Protein AF-A0A183E582-F1 (afdb_monomer)

Organism: NCBI:txid637853

Sequence (187 aa):
MNYAEKQSNKPILENRSKFLLAHSSSGFKHALKEVLVDPSVASALADTKAQAEVKALNTFYDLMANDAARAFYGYKHVVMANEHMAIETLLLSDSLFRSSDVQMRKKYVELADSVKAQASCFFTNTHHSNSCTGANVLIFSSMHVSGEQLSALSGVAAILRFPLHELDDEEMSDSDDDQDDHQNDRK

Nearest PDB structures (foldseek):
  5lzy-assembly1_ii  TM=8.725E-01  e=3.298E-13  Homo sapiens
  1x52-assembly1_A  TM=8.496E-01  e=1.122E-11  Homo sapiens
  2vgm-assembly1_A  TM=6.734E-01  e=3.392E-12  Saccharomyces cerevisiae S288C
  2vgn-assembly1_A  TM=6.713E-01  e=7.692E-12  Saccharomyces cerevisiae S288C
  2vgn-assembly2_B  TM=6.714E-01  e=1.195E-11  Saccharomyces cerevisiae S288C

Mean predicted aligned error: 11.69 Å

Radius of gyration: 21.5 Å; Cα contacts (8 Å, |Δi|>4): 209; chains: 1; bounding box: 65×39×62 Å

InterPro domains:
  IPR004405 Pelota [PTHR10853] (1-173)
  IPR005142 eRF1 domain 3 [PF03465] (52-164)
  IPR029064 Ribosomal protein eL30-like superfamily [G3DSA:3.30.1330.30] (49-184)
  IPR029064 Ribosomal protein eL30-like superfamily [SSF55315] (42-164)
  IPR042226 eRF1, domain 2 superfamily [G3DSA:3.30.420.60] (1-48)

Secondary structure (DSSP, 8-state):
-HHHHHTT-HHHHHTGGG------S-SSTTHHHHHHHSHHHHHHTTTSHHHHHHHHHHHHHHHHHH-GGGEEESHHHHHHHHHTT-EEEEEEEGGGGS-S-HHHHHHHHHHHHHHHHHHHSTTS-----S---PPEEEEE-TTSHHHHHHHHTTTEEEEESS--GGGTS----S-S-----------

Structure (mmCIF, N/CA/C/O backbone):
data_AF-A0A183E582-F1
#
_entry.id   AF-A0A183E582-F1
#
loop_
_atom_site.group_PDB
_atom_site.id
_atom_site.type_symbol
_atom_site.label_atom_id
_atom_site.label_alt_id
_atom_site.label_comp_id
_atom_site.label_asym_id
_atom_site.label_entity_id
_atom_site.label_seq_id
_atom_site.pdbx_PDB_ins_code
_atom_site.Cartn_x
_atom_site.Cartn_y
_atom_site.Cartn_z
_atom_site.occupancy
_atom_site.B_iso_or_equiv
_atom_site.auth_seq_id
_atom_site.auth_comp_id
_atom_site.auth_asym_id
_atom_site.auth_atom_id
_atom_site.pdbx_PDB_model_num
ATOM 1 N N . MET A 1 1 ? -23.704 -0.926 30.089 1.00 56.59 1 MET A N 1
ATOM 2 C CA . MET A 1 1 ? -24.264 0.437 29.923 1.00 56.59 1 MET A CA 1
ATOM 3 C C . MET A 1 1 ? -25.134 0.884 31.103 1.00 56.59 1 MET A C 1
ATOM 5 O O . MET A 1 1 ? -24.864 1.958 31.615 1.00 56.59 1 MET A O 1
ATOM 9 N N . ASN A 1 2 ? -26.038 0.051 31.645 1.00 61.16 2 ASN A N 1
ATOM 10 C CA . ASN A 1 2 ? -26.835 0.373 32.856 1.00 61.16 2 ASN A CA 1
ATOM 11 C C . ASN A 1 2 ? -26.023 0.759 34.118 1.00 61.16 2 ASN A C 1
ATOM 13 O O . ASN A 1 2 ? -26.569 1.340 35.049 1.00 61.16 2 ASN A O 1
ATOM 17 N N . TYR A 1 3 ? -24.728 0.427 34.178 1.00 62.41 3 TYR A N 1
ATOM 18 C CA . TYR A 1 3 ? -23.839 0.810 35.284 1.00 62.41 3 TYR A CA 1
ATOM 19 C C . TYR A 1 3 ? -23.333 2.263 35.185 1.00 62.41 3 TYR A C 1
ATOM 21 O O . TYR A 1 3 ? -23.173 2.916 36.211 1.00 62.41 3 TYR A O 1
ATOM 29 N N . ALA A 1 4 ? -23.137 2.794 33.970 1.00 60.38 4 ALA A N 1
ATOM 30 C CA . ALA A 1 4 ? -22.602 4.144 33.757 1.00 60.38 4 ALA A CA 1
ATOM 31 C C . ALA A 1 4 ? -23.645 5.242 34.038 1.00 60.38 4 ALA A C 1
ATOM 33 O O . ALA A 1 4 ? -23.298 6.288 34.584 1.00 60.38 4 ALA A O 1
ATOM 34 N N . GLU A 1 5 ? -24.921 4.973 33.742 1.00 63.44 5 GLU A N 1
ATOM 35 C CA . GLU A 1 5 ? -26.055 5.828 34.128 1.00 63.44 5 GLU A CA 1
ATOM 36 C C . GLU A 1 5 ? -26.251 5.850 35.649 1.00 63.44 5 GLU A C 1
ATOM 38 O O . GLU A 1 5 ? -26.461 6.910 36.232 1.00 63.44 5 GLU A O 1
ATOM 43 N N . LYS A 1 6 ? -26.085 4.698 36.316 1.00 67.62 6 LYS A N 1
ATOM 44 C CA . LYS A 1 6 ? -26.165 4.590 37.783 1.00 67.62 6 LYS A CA 1
ATOM 45 C C . LYS A 1 6 ? -25.014 5.289 38.512 1.00 67.62 6 LYS A C 1
ATOM 47 O O . LYS A 1 6 ? -25.202 5.733 39.638 1.00 67.62 6 LYS A O 1
ATOM 52 N N . GLN A 1 7 ? -23.840 5.389 37.889 1.00 73.00 7 GLN A N 1
ATOM 53 C CA . GLN A 1 7 ? -22.655 6.057 38.447 1.00 73.00 7 GLN A CA 1
ATOM 54 C C . GLN A 1 7 ? -22.464 7.497 37.940 1.00 73.00 7 GLN A C 1
ATOM 56 O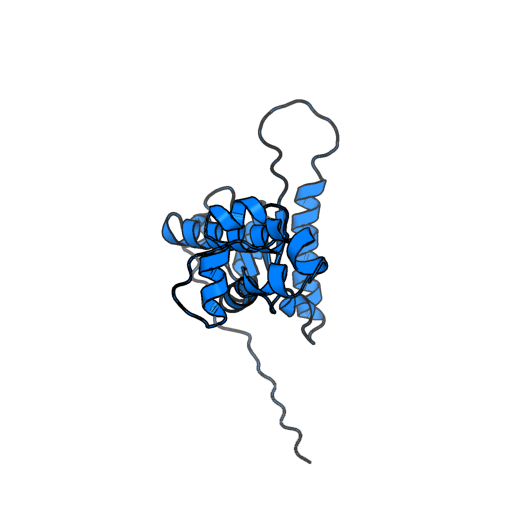 O . GLN A 1 7 ? -21.468 8.126 38.284 1.00 73.00 7 GLN A O 1
ATOM 61 N N . SER A 1 8 ? -23.406 8.038 37.152 1.00 68.75 8 SER A N 1
ATOM 62 C CA . SER A 1 8 ? 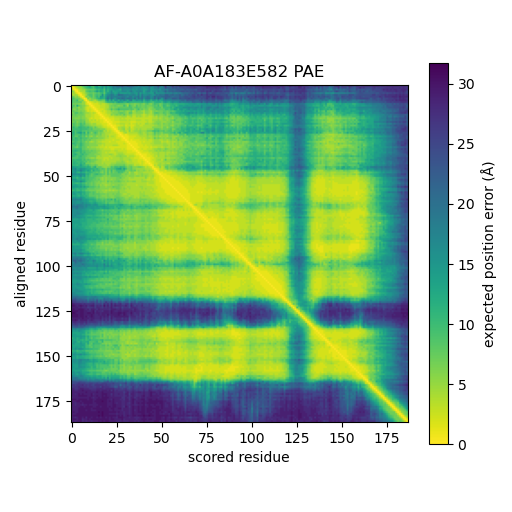-23.373 9.408 36.608 1.00 68.75 8 SER A CA 1
ATOM 63 C C . SER A 1 8 ? -22.042 9.770 35.926 1.00 68.75 8 SER A C 1
ATOM 65 O O . SER A 1 8 ? -21.514 10.877 36.061 1.00 68.75 8 SER A O 1
ATOM 67 N N . ASN A 1 9 ? -21.463 8.815 35.191 1.00 75.81 9 ASN A N 1
ATOM 68 C CA . ASN A 1 9 ? -20.154 8.994 34.571 1.00 75.81 9 ASN A CA 1
ATOM 69 C C . ASN A 1 9 ? -20.302 9.724 33.221 1.00 75.81 9 ASN A C 1
ATOM 71 O O . ASN A 1 9 ? -20.312 9.111 32.150 1.00 75.81 9 ASN A O 1
ATOM 75 N N . LYS A 1 10 ? -20.450 11.056 33.295 1.00 79.75 10 LYS A N 1
ATOM 76 C CA . LYS A 1 10 ? -20.671 11.986 32.168 1.00 79.75 10 LYS A CA 1
ATOM 77 C C . LYS A 1 10 ? -19.810 11.733 30.913 1.00 79.75 10 LYS A C 1
ATOM 79 O O . LYS A 1 10 ? -20.397 11.689 29.833 1.00 79.75 10 LYS A O 1
ATOM 84 N N . PRO A 1 11 ? -18.484 11.476 30.993 1.00 83.88 11 PRO A N 1
ATOM 85 C CA . PRO A 1 11 ? -17.669 11.315 29.782 1.00 83.88 11 PRO A CA 1
ATOM 86 C C . PRO A 1 11 ? -18.036 10.084 28.941 1.00 83.88 11 PRO A C 1
ATOM 88 O O . PRO A 1 11 ? -17.850 10.094 27.726 1.00 83.88 11 PRO A O 1
ATOM 91 N N . ILE A 1 12 ? -18.562 9.019 29.551 1.00 83.25 12 ILE A N 1
ATOM 92 C CA . ILE A 1 12 ? -18.967 7.803 28.824 1.00 83.25 12 ILE A CA 1
ATOM 93 C C . ILE A 1 12 ? -20.308 8.029 28.116 1.00 83.25 12 ILE A C 1
ATOM 95 O O . ILE A 1 12 ? -20.503 7.566 26.994 1.00 83.25 12 ILE A O 1
ATOM 99 N N . LEU A 1 13 ? -21.215 8.767 28.762 1.00 79.81 13 LEU A N 1
ATOM 100 C CA . LEU A 1 13 ? -22.535 9.111 28.230 1.00 79.81 13 LEU A CA 1
ATOM 101 C C . LEU A 1 13 ? -22.435 10.049 27.021 1.00 79.81 13 LEU A C 1
ATOM 103 O O . LEU A 1 13 ? -23.097 9.812 26.013 1.00 79.81 13 LEU A O 1
ATOM 107 N N . GLU A 1 14 ? -21.565 11.058 27.089 1.00 84.62 14 GLU A N 1
ATOM 108 C CA . GLU A 1 14 ? -21.317 11.997 25.985 1.00 84.62 14 GLU A CA 1
ATOM 109 C C . GLU A 1 14 ? -20.651 11.320 24.778 1.00 84.62 14 GLU A C 1
ATOM 111 O O . GLU A 1 14 ? -20.959 11.637 23.633 1.00 84.62 14 GLU A O 1
ATOM 116 N N . ASN A 1 15 ? -19.777 10.338 25.017 1.00 86.38 15 ASN A N 1
ATOM 117 C CA . ASN A 1 15 ? -19.060 9.614 23.964 1.00 86.38 15 ASN A CA 1
ATOM 118 C C . ASN A 1 15 ? -19.751 8.315 23.530 1.00 86.38 15 ASN A C 1
ATOM 120 O O . ASN A 1 15 ? -19.131 7.489 22.860 1.00 86.38 15 ASN A O 1
ATOM 124 N N . ARG A 1 16 ? -21.030 8.118 23.875 1.00 81.88 16 ARG A N 1
ATOM 125 C CA . ARG A 1 16 ? -21.775 6.886 23.573 1.00 81.88 16 ARG A CA 1
ATOM 126 C C . ARG A 1 16 ? -21.728 6.508 22.090 1.00 81.88 16 ARG A C 1
ATOM 128 O O . ARG A 1 16 ? -21.600 5.331 21.775 1.00 81.88 16 ARG A O 1
ATOM 135 N N . SER A 1 17 ? -21.814 7.493 21.198 1.00 83.81 17 SER A N 1
ATOM 136 C CA . SER A 1 17 ? -21.792 7.293 19.743 1.00 83.81 17 SER A CA 1
ATOM 137 C C . SER A 1 17 ? -20.450 6.791 19.200 1.00 83.81 17 SER A C 1
ATOM 139 O O . SER A 1 17 ? -20.410 6.295 18.081 1.00 83.81 17 SER A O 1
ATOM 141 N N . LYS A 1 18 ? -19.362 6.887 19.978 1.00 84.19 18 LYS A N 1
ATOM 142 C CA . LYS A 1 18 ? -18.033 6.383 19.596 1.00 84.19 18 LYS A CA 1
ATOM 143 C C . LYS A 1 18 ?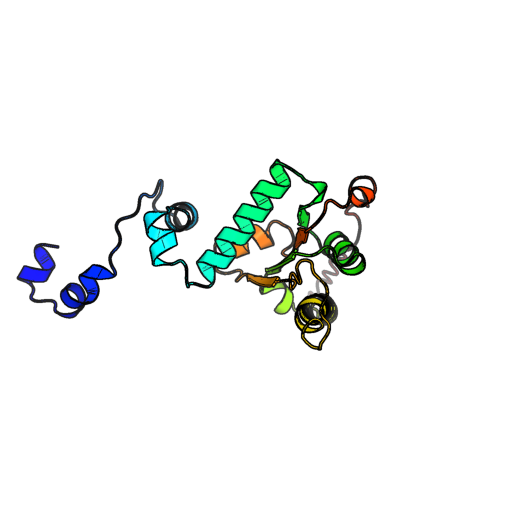 -17.858 4.888 19.879 1.00 84.19 18 LYS A C 1
ATOM 145 O O . LYS A 1 18 ? -16.912 4.287 19.383 1.00 84.19 18 LYS A O 1
ATOM 150 N N . PHE A 1 19 ? -18.734 4.288 20.689 1.00 86.06 19 PHE A N 1
ATOM 151 C CA . PHE A 1 19 ? -18.675 2.861 20.994 1.00 86.06 19 PHE A CA 1
ATOM 152 C C . PHE A 1 19 ? -19.402 2.069 19.911 1.00 86.06 19 PHE A C 1
ATOM 154 O O . PHE A 1 19 ? -20.629 2.095 19.825 1.00 86.06 19 PHE A O 1
ATOM 161 N N . LEU A 1 20 ? -18.627 1.345 19.112 1.00 84.12 20 LEU A N 1
ATOM 162 C CA . LEU A 1 20 ? -19.122 0.460 18.067 1.00 84.12 20 LEU A CA 1
ATOM 163 C C . LEU A 1 20 ? -19.012 -0.989 18.543 1.00 84.12 20 LEU A C 1
ATOM 165 O O . LEU A 1 20 ? -18.005 -1.384 19.133 1.00 84.12 20 LEU A O 1
ATOM 169 N N . LEU A 1 21 ? -20.066 -1.769 18.309 1.00 86.81 21 LEU A N 1
ATOM 170 C CA . LEU A 1 21 ? -20.035 -3.215 18.498 1.00 86.81 21 LEU A CA 1
ATOM 171 C C . LEU A 1 21 ? -19.556 -3.844 17.189 1.00 86.81 21 LEU A C 1
ATOM 173 O O . LEU A 1 21 ? -20.169 -3.600 16.155 1.00 86.81 21 LEU A O 1
ATOM 177 N N . ALA A 1 22 ? -18.499 -4.650 17.251 1.00 86.12 22 ALA A N 1
ATOM 178 C CA . ALA A 1 22 ? -17.945 -5.349 16.098 1.00 86.12 22 ALA A CA 1
ATOM 179 C C . ALA A 1 22 ? -17.764 -6.838 16.400 1.00 86.12 22 ALA A C 1
ATOM 181 O O . ALA A 1 22 ? -17.552 -7.220 17.557 1.00 86.12 22 ALA A O 1
ATOM 182 N N . HIS A 1 23 ? -17.854 -7.670 15.364 1.00 88.69 23 HIS A N 1
ATOM 183 C CA . HIS A 1 23 ? -17.570 -9.096 15.476 1.00 88.69 23 HIS A CA 1
ATOM 184 C C . HIS A 1 23 ? -16.059 -9.345 15.475 1.00 88.69 23 HIS A C 1
ATOM 186 O O . HIS A 1 23 ? -15.319 -8.699 14.740 1.00 88.69 23 HIS A O 1
ATOM 192 N N . SER A 1 24 ? -15.605 -10.293 16.294 1.00 87.25 24 SER A N 1
ATOM 193 C CA . SER A 1 24 ? -14.211 -10.729 16.330 1.00 87.25 24 SER A CA 1
ATOM 194 C C . SER A 1 24 ? -14.155 -12.226 16.601 1.00 87.25 24 SER A C 1
ATOM 196 O O . SER A 1 24 ? -14.781 -12.700 17.551 1.00 87.25 24 SER A O 1
ATOM 198 N N . SER A 1 25 ? -13.381 -12.970 15.813 1.00 87.31 25 SER A N 1
ATOM 199 C CA . SER A 1 25 ? -13.156 -14.408 16.016 1.00 87.31 25 SER A CA 1
ATOM 200 C C . SER A 1 25 ? -12.301 -14.733 17.248 1.00 87.31 25 SER A C 1
ATOM 202 O O . SER A 1 25 ? -12.354 -15.850 17.762 1.00 87.31 25 SER A O 1
ATOM 204 N N . SER A 1 26 ? -11.497 -13.778 17.728 1.00 89.25 26 SER A N 1
ATOM 205 C CA . SER A 1 26 ? -10.494 -13.984 18.781 1.00 89.25 26 SER A CA 1
ATOM 206 C C . SER A 1 26 ? -10.219 -12.700 19.582 1.00 89.25 26 SER A C 1
ATOM 208 O O . SER A 1 26 ? -10.580 -11.600 19.167 1.00 89.25 26 SER A O 1
ATOM 210 N N . GLY A 1 27 ? -9.594 -12.826 20.759 1.00 89.44 27 GLY A N 1
ATOM 211 C CA . GLY A 1 27 ? -9.207 -11.705 21.634 1.00 89.44 27 GLY A CA 1
ATOM 212 C C . GLY A 1 27 ? -7.746 -11.255 21.495 1.00 89.44 27 GLY A C 1
ATOM 213 O O . GLY A 1 27 ? -7.277 -10.435 22.281 1.00 89.44 27 GLY A O 1
ATOM 214 N N . PHE A 1 28 ? -7.001 -11.819 20.542 1.00 87.88 28 PHE A N 1
ATOM 215 C CA . PHE A 1 28 ? -5.581 -11.525 20.317 1.00 87.88 28 PHE A CA 1
ATOM 216 C C . PHE A 1 28 ? -5.370 -10.441 19.242 1.00 87.88 28 PHE A C 1
ATOM 218 O O . PHE A 1 28 ? -6.261 -10.159 18.446 1.00 87.88 28 PHE A O 1
ATOM 225 N N . LYS A 1 29 ? -4.155 -9.864 19.172 1.00 83.38 29 LYS A N 1
ATOM 226 C CA . LYS A 1 29 ? -3.799 -8.730 18.284 1.00 83.38 29 LYS A CA 1
ATOM 227 C C . LYS A 1 29 ? -4.220 -8.921 16.819 1.00 83.38 29 LYS A C 1
ATOM 229 O O . LYS A 1 29 ? -4.677 -7.972 16.193 1.00 83.38 29 LYS A O 1
ATOM 234 N N . HIS A 1 30 ? -4.095 -10.133 16.279 1.00 80.06 30 HIS A N 1
ATOM 235 C CA . HIS A 1 30 ? -4.437 -10.427 14.883 1.00 80.06 30 HIS A CA 1
ATOM 236 C C . HIS A 1 30 ? -5.932 -10.260 14.576 1.00 80.06 30 HIS A C 1
ATOM 238 O O . HIS A 1 30 ? -6.285 -9.920 13.449 1.00 80.06 30 HIS A O 1
ATOM 244 N N . ALA A 1 31 ? -6.807 -10.435 15.569 1.00 86.25 31 ALA A N 1
ATOM 245 C CA . ALA A 1 31 ? -8.250 -10.311 15.395 1.00 86.25 31 ALA A CA 1
ATOM 246 C C . ALA A 1 31 ? -8.687 -8.863 15.106 1.00 86.25 31 ALA A C 1
ATOM 248 O O . ALA A 1 31 ? -9.722 -8.633 14.489 1.00 86.25 31 ALA A O 1
ATOM 249 N N . LEU A 1 32 ? -7.850 -7.871 15.446 1.00 83.19 32 LEU A N 1
ATOM 250 C CA . LEU A 1 32 ? -8.083 -6.478 15.059 1.00 83.19 32 LEU A CA 1
ATOM 251 C C . LEU A 1 32 ? -8.150 -6.302 13.540 1.00 83.19 32 LEU A C 1
ATOM 253 O O . LEU A 1 32 ? -8.871 -5.428 13.072 1.00 83.19 32 LEU A O 1
ATOM 257 N N . LYS A 1 33 ? -7.447 -7.135 12.761 1.00 80.56 33 LYS A N 1
ATOM 258 C CA . LYS A 1 33 ? -7.542 -7.098 11.298 1.00 80.56 33 LYS A CA 1
ATOM 259 C C . LYS A 1 33 ? -8.959 -7.430 10.830 1.00 80.56 33 LYS A C 1
ATOM 261 O O . LYS A 1 33 ? -9.485 -6.725 9.981 1.00 80.56 33 LYS A O 1
ATOM 266 N N . GLU A 1 34 ? -9.565 -8.474 11.390 1.00 84.00 34 GLU A N 1
ATOM 267 C CA . GLU A 1 34 ? -10.936 -8.882 11.060 1.00 84.00 34 GLU A CA 1
ATOM 268 C C . GLU A 1 34 ? -11.928 -7.759 11.381 1.00 84.00 34 GLU A C 1
ATOM 270 O O . GLU A 1 34 ? -12.704 -7.352 10.521 1.00 84.00 34 GLU A O 1
ATOM 275 N N . VAL A 1 35 ? -11.817 -7.189 12.583 1.00 87.25 35 VAL A N 1
ATOM 276 C CA . VAL A 1 35 ? -12.671 -6.087 13.049 1.00 87.25 35 VAL A CA 1
ATOM 277 C C . VAL A 1 35 ? -12.556 -4.852 12.152 1.00 87.25 35 VAL A C 1
ATOM 279 O O . VAL A 1 35 ? -13.556 -4.199 11.872 1.00 87.25 35 VAL A O 1
ATOM 282 N N . LEU A 1 36 ? -11.345 -4.508 11.701 1.00 81.88 36 LEU A N 1
ATOM 283 C CA . LEU A 1 36 ? -11.119 -3.331 10.856 1.00 81.88 36 LEU A CA 1
ATOM 284 C C . LEU A 1 36 ? -11.662 -3.500 9.432 1.00 81.88 36 LEU A C 1
ATOM 286 O O . LEU A 1 36 ? -11.915 -2.491 8.781 1.00 81.88 36 LEU A O 1
ATOM 290 N N . VAL A 1 37 ? -11.833 -4.737 8.961 1.00 80.12 37 VAL A N 1
ATOM 291 C CA . VAL A 1 37 ? -12.369 -5.054 7.627 1.00 80.12 37 VAL A CA 1
ATOM 292 C C . VAL A 1 37 ? -13.903 -5.100 7.622 1.00 80.12 37 VAL A C 1
ATOM 294 O O . VAL A 1 37 ? -14.511 -4.957 6.561 1.00 80.12 37 VAL A O 1
ATOM 297 N N . ASP A 1 38 ? -14.542 -5.249 8.786 1.00 86.38 38 ASP A N 1
ATOM 298 C CA . ASP A 1 38 ? -16.002 -5.236 8.910 1.00 86.38 38 ASP A CA 1
ATOM 299 C C . ASP A 1 38 ? -16.585 -3.923 8.335 1.00 86.38 38 ASP A C 1
ATOM 301 O O . ASP A 1 38 ? -16.205 -2.837 8.785 1.00 86.38 38 ASP A O 1
ATOM 305 N N . PRO A 1 39 ? -17.520 -3.972 7.362 1.00 83.88 39 PRO A N 1
ATOM 306 C CA . PRO A 1 39 ? -18.078 -2.781 6.713 1.00 83.88 39 PRO A CA 1
ATOM 307 C C . PRO A 1 39 ? -18.736 -1.794 7.689 1.00 83.88 39 PRO A C 1
ATOM 309 O O . PRO A 1 39 ? -18.764 -0.585 7.427 1.00 83.88 39 PRO A O 1
ATOM 312 N N . SER A 1 40 ? -19.244 -2.281 8.824 1.00 84.00 40 SER A N 1
ATOM 313 C CA . SER A 1 40 ? -19.836 -1.439 9.869 1.00 84.00 40 SER A CA 1
ATOM 314 C C . SER A 1 40 ? -18.797 -0.558 10.576 1.00 84.00 40 SER A C 1
ATOM 316 O O . SER A 1 40 ? -19.080 0.592 10.909 1.00 84.00 40 SER A O 1
ATOM 318 N N . VAL A 1 41 ? -17.572 -1.060 10.740 1.00 84.50 41 VAL A N 1
ATOM 319 C CA . VAL A 1 41 ? -16.441 -0.348 11.351 1.00 84.50 41 VAL A CA 1
ATOM 320 C C . VAL A 1 41 ? -15.653 0.427 10.297 1.00 84.50 41 VAL A C 1
ATOM 322 O O . VAL A 1 41 ? -15.262 1.569 10.534 1.00 84.50 41 VAL A O 1
ATOM 325 N N . ALA A 1 42 ? -15.459 -0.155 9.114 1.00 81.19 42 ALA A N 1
ATOM 326 C CA . ALA A 1 42 ? -14.716 0.449 8.015 1.00 81.19 42 ALA A CA 1
ATOM 327 C C . ALA A 1 42 ? -15.370 1.747 7.521 1.00 81.19 42 ALA A C 1
ATOM 329 O O . ALA A 1 42 ? -14.664 2.708 7.238 1.00 81.19 42 ALA A O 1
ATOM 330 N N . SER A 1 43 ? -16.706 1.822 7.480 1.00 82.88 43 SER A N 1
ATOM 331 C CA . SER A 1 43 ? -17.417 3.067 7.142 1.00 82.88 43 SER A CA 1
ATOM 332 C C . SER A 1 43 ? -17.256 4.152 8.209 1.00 82.88 43 SER A C 1
ATOM 334 O O . SER A 1 43 ? -17.067 5.318 7.873 1.00 82.88 43 SER A O 1
ATOM 336 N N . ALA A 1 44 ? -17.268 3.778 9.489 1.00 82.38 44 ALA A N 1
ATOM 337 C CA . ALA A 1 44 ? -17.064 4.709 10.597 1.00 82.38 44 ALA A CA 1
ATOM 338 C C . ALA A 1 44 ? -15.608 5.201 10.711 1.00 82.38 44 ALA A C 1
ATOM 340 O O . ALA A 1 44 ? -15.361 6.275 11.258 1.00 82.38 44 ALA A O 1
ATOM 341 N N . LEU A 1 45 ? -14.648 4.421 10.205 1.00 79.88 45 LEU A N 1
ATOM 342 C CA . LEU A 1 45 ? -13.211 4.709 10.239 1.00 79.88 45 LEU A CA 1
ATOM 343 C C . LEU A 1 45 ? -12.621 5.056 8.863 1.00 79.88 45 LEU A C 1
ATOM 345 O O . LEU A 1 45 ? -11.398 5.144 8.748 1.00 79.88 45 LEU A O 1
ATOM 349 N N . ALA A 1 46 ? -13.450 5.259 7.834 1.00 74.69 46 ALA A N 1
ATOM 350 C CA . ALA A 1 46 ? -13.013 5.400 6.440 1.00 74.69 46 ALA A CA 1
ATOM 351 C C . ALA A 1 46 ? -11.974 6.517 6.237 1.00 74.69 46 ALA A C 1
ATOM 353 O O . ALA A 1 46 ? -11.056 6.366 5.434 1.00 74.69 46 ALA A O 1
ATOM 354 N N . ASP A 1 47 ? -12.072 7.593 7.021 1.00 74.56 47 ASP A N 1
ATOM 355 C CA . ASP A 1 47 ? -11.178 8.755 6.952 1.00 74.56 47 ASP A CA 1
ATOM 356 C C . ASP A 1 47 ? -9.853 8.566 7.716 1.00 74.56 47 ASP A C 1
ATOM 358 O O . ASP A 1 47 ? -9.057 9.497 7.860 1.00 74.56 47 ASP A O 1
ATOM 362 N N . THR A 1 48 ? -9.588 7.369 8.244 1.00 82.50 48 THR A N 1
ATOM 363 C CA . THR A 1 48 ? -8.346 7.078 8.964 1.00 82.50 48 THR A CA 1
ATOM 364 C C . THR A 1 48 ? -7.276 6.505 8.039 1.00 82.50 48 THR A C 1
ATOM 366 O O . THR A 1 48 ? -7.524 5.633 7.208 1.00 82.50 48 THR A O 1
ATOM 369 N N . LYS A 1 49 ? -6.028 6.938 8.244 1.00 80.38 49 LYS A N 1
ATOM 370 C CA . LYS A 1 49 ? -4.857 6.428 7.511 1.00 80.38 49 LYS A CA 1
ATOM 371 C C . LYS A 1 49 ? -4.733 4.898 7.594 1.00 80.38 49 LYS A C 1
ATOM 373 O O . LYS A 1 49 ? -4.414 4.254 6.601 1.00 80.38 49 LYS A O 1
ATOM 378 N N . ALA A 1 50 ? -5.054 4.323 8.755 1.00 77.81 50 ALA A N 1
ATOM 379 C CA . ALA A 1 50 ? -5.013 2.880 8.980 1.00 77.81 50 ALA A CA 1
ATOM 380 C C . ALA A 1 50 ? -5.997 2.109 8.080 1.00 77.81 50 ALA A C 1
ATOM 382 O O . ALA A 1 50 ? -5.653 1.039 7.585 1.00 77.81 50 ALA A O 1
ATOM 383 N N . GLN A 1 51 ? -7.190 2.653 7.814 1.00 83.12 51 GLN A N 1
ATOM 384 C CA . GLN A 1 51 ? -8.144 2.025 6.894 1.00 83.12 51 GLN A CA 1
ATOM 385 C C . GLN A 1 51 ? -7.653 2.054 5.444 1.00 83.12 51 GLN A C 1
ATOM 387 O O . GLN A 1 51 ? -7.771 1.053 4.739 1.00 83.12 51 GLN A O 1
ATOM 392 N N . ALA A 1 52 ? -7.031 3.155 5.006 1.00 84.44 52 ALA A N 1
ATOM 393 C CA . ALA A 1 52 ? -6.423 3.230 3.676 1.00 84.44 52 ALA A CA 1
ATOM 394 C C . ALA A 1 52 ? -5.295 2.196 3.497 1.00 84.44 52 ALA A C 1
ATOM 396 O O . ALA A 1 52 ? -5.225 1.533 2.463 1.00 84.44 52 ALA A O 1
ATOM 397 N N . GLU A 1 53 ? -4.458 2.011 4.523 1.00 87.38 53 GLU A N 1
ATOM 398 C CA . GLU A 1 53 ? -3.395 0.999 4.552 1.00 87.38 53 GLU A CA 1
ATOM 399 C C . GLU A 1 53 ? -3.956 -0.429 4.455 1.00 87.38 53 GLU A C 1
ATOM 401 O O . GLU A 1 53 ? -3.512 -1.215 3.617 1.00 87.38 53 GLU A O 1
ATOM 406 N N . VAL A 1 54 ? -4.955 -0.774 5.275 1.00 87.12 54 VAL A N 1
ATOM 407 C CA . VAL A 1 54 ? -5.584 -2.108 5.253 1.00 87.12 54 VAL A CA 1
ATOM 408 C C . VAL A 1 54 ? -6.254 -2.377 3.908 1.00 87.12 54 VAL A C 1
ATOM 410 O O . VAL A 1 54 ? -6.091 -3.461 3.351 1.00 87.12 54 VAL A O 1
ATOM 413 N N . LYS A 1 55 ? -6.962 -1.386 3.356 1.00 87.81 55 LYS A N 1
ATOM 414 C CA . LYS A 1 55 ? -7.616 -1.501 2.050 1.00 87.81 55 LYS A CA 1
ATOM 415 C C . LYS A 1 55 ? -6.604 -1.746 0.934 1.00 87.81 55 LYS A C 1
ATOM 417 O O . LYS A 1 55 ? -6.795 -2.674 0.159 1.00 87.81 55 LYS A O 1
ATOM 422 N N . ALA A 1 56 ? -5.530 -0.959 0.877 1.00 90.06 56 ALA A N 1
ATOM 423 C CA . ALA A 1 56 ? -4.495 -1.115 -0.142 1.00 90.06 56 ALA A CA 1
ATOM 424 C C . ALA A 1 56 ? -3.802 -2.481 -0.053 1.00 90.06 56 ALA A C 1
ATOM 426 O O . ALA A 1 56 ? -3.586 -3.126 -1.074 1.00 90.06 56 ALA A O 1
ATOM 427 N N . LEU A 1 57 ? -3.509 -2.952 1.162 1.00 90.00 57 LEU A N 1
ATOM 428 C CA . LEU A 1 57 ? -2.900 -4.264 1.359 1.00 90.00 57 LEU A CA 1
ATOM 429 C C . LEU A 1 57 ? -3.844 -5.407 0.951 1.00 90.00 57 LEU A C 1
ATOM 431 O O . LEU A 1 57 ? -3.401 -6.366 0.329 1.00 90.00 57 LEU A O 1
ATOM 435 N N . ASN A 1 58 ? -5.141 -5.306 1.256 1.00 89.69 58 ASN A N 1
ATOM 436 C CA . ASN A 1 58 ? -6.122 -6.292 0.798 1.00 89.69 58 ASN A CA 1
ATOM 437 C C . ASN A 1 58 ? -6.244 -6.288 -0.733 1.00 89.69 58 ASN A C 1
ATOM 439 O O . ASN A 1 58 ? -6.174 -7.351 -1.333 1.00 89.69 58 ASN A O 1
ATOM 443 N N . THR A 1 59 ? -6.313 -5.113 -1.372 1.00 90.69 59 THR A N 1
ATOM 444 C CA . THR A 1 59 ? -6.302 -5.008 -2.842 1.00 90.69 59 THR A CA 1
ATOM 445 C C . THR A 1 59 ? -5.047 -5.636 -3.449 1.00 90.69 59 THR A C 1
ATOM 447 O O . THR A 1 59 ? -5.143 -6.308 -4.470 1.00 90.69 59 THR A O 1
ATOM 450 N N . PHE A 1 60 ? -3.882 -5.460 -2.824 1.00 92.62 60 PHE A N 1
ATOM 451 C CA . PHE A 1 60 ? -2.649 -6.117 -3.255 1.00 92.62 60 PHE A CA 1
ATOM 452 C C . PHE A 1 60 ? -2.760 -7.650 -3.195 1.00 92.62 60 PHE A C 1
ATOM 454 O O . PHE A 1 60 ? -2.448 -8.315 -4.179 1.00 92.62 60 PHE A O 1
ATOM 461 N N . TYR A 1 61 ? -3.253 -8.214 -2.086 1.00 91.00 61 TYR A N 1
ATOM 462 C CA . TYR A 1 61 ? -3.463 -9.664 -1.966 1.00 91.00 61 TYR A CA 1
ATOM 463 C C . TYR A 1 61 ? -4.498 -10.196 -2.966 1.00 91.00 61 TYR A C 1
ATOM 465 O O . TYR A 1 61 ? -4.288 -11.258 -3.550 1.00 91.00 61 TYR A O 1
ATOM 473 N N . ASP A 1 62 ? -5.584 -9.456 -3.192 1.00 91.81 62 ASP A N 1
ATOM 474 C CA . ASP A 1 62 ? -6.614 -9.820 -4.166 1.00 91.81 62 ASP A CA 1
ATOM 475 C C . ASP A 1 62 ? -6.047 -9.828 -5.593 1.00 91.81 62 ASP A C 1
ATOM 477 O O . ASP A 1 62 ? -6.353 -10.729 -6.374 1.00 91.81 62 ASP A O 1
ATOM 481 N N . LEU A 1 63 ? -5.204 -8.852 -5.941 1.00 90.38 63 LEU A N 1
ATOM 482 C CA . LEU A 1 63 ? -4.528 -8.814 -7.238 1.00 90.38 63 LEU A CA 1
ATOM 483 C C . LEU A 1 63 ? -3.514 -9.943 -7.368 1.00 90.38 63 LEU A C 1
ATOM 485 O O . LEU A 1 63 ? -3.540 -10.639 -8.367 1.00 90.38 63 LEU A O 1
ATOM 489 N N . MET A 1 64 ? -2.706 -10.215 -6.348 1.00 88.69 64 MET A N 1
ATOM 490 C CA . MET A 1 64 ? -1.759 -11.333 -6.377 1.00 88.69 64 MET A CA 1
ATOM 491 C C . MET A 1 64 ? -2.456 -12.691 -6.582 1.00 88.69 64 MET A C 1
ATOM 493 O O . MET A 1 64 ? -1.905 -13.575 -7.230 1.00 88.69 64 MET A O 1
ATOM 497 N N . ALA A 1 65 ? -3.676 -12.859 -6.060 1.00 88.88 65 ALA A N 1
ATOM 498 C CA . ALA A 1 65 ? -4.457 -14.082 -6.232 1.00 88.88 65 ALA A CA 1
ATOM 499 C C . ALA A 1 65 ? -5.143 -14.201 -7.608 1.00 88.88 65 ALA A C 1
ATOM 501 O O . ALA A 1 65 ? -5.316 -15.315 -8.099 1.00 88.88 65 ALA A O 1
ATOM 502 N N . ASN A 1 66 ? -5.570 -13.084 -8.209 1.00 89.12 66 ASN A N 1
ATOM 503 C CA . ASN A 1 66 ? -6.355 -13.083 -9.452 1.00 89.12 66 ASN A CA 1
ATOM 504 C C . ASN A 1 66 ? -5.537 -12.742 -10.711 1.00 89.12 66 ASN A C 1
ATOM 506 O O . ASN A 1 66 ? -5.866 -13.219 -11.794 1.00 89.12 66 ASN A O 1
ATOM 510 N N . ASP A 1 67 ? -4.526 -11.886 -10.582 1.00 86.50 67 ASP A N 1
ATOM 511 C CA . ASP A 1 67 ? -3.723 -11.302 -11.661 1.00 86.50 67 ASP A CA 1
ATOM 512 C C . ASP A 1 67 ? -2.316 -10.934 -11.138 1.00 86.50 67 ASP A C 1
ATOM 514 O O . ASP A 1 67 ? -2.021 -9.781 -10.798 1.00 86.50 67 ASP A O 1
ATOM 518 N N . ALA A 1 68 ? -1.451 -11.949 -11.032 1.00 83.81 68 ALA A N 1
ATOM 519 C CA . ALA A 1 68 ? -0.101 -11.820 -10.478 1.00 83.81 68 ALA A CA 1
ATOM 520 C C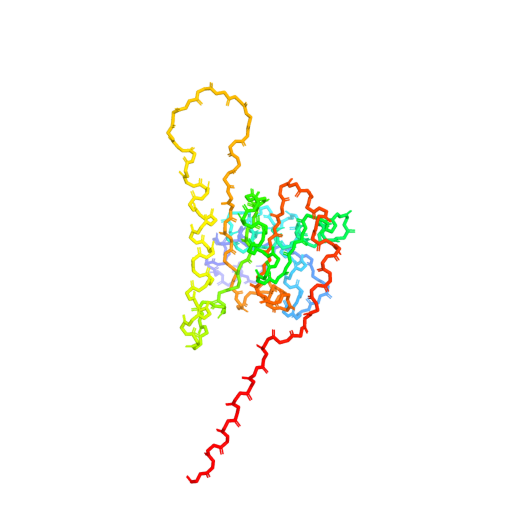 . ALA A 1 68 ? 0.765 -10.795 -11.235 1.00 83.81 68 ALA A C 1
ATOM 522 O O . ALA A 1 68 ? 1.534 -10.066 -10.611 1.00 83.81 68 ALA A O 1
ATOM 523 N N . ALA A 1 69 ? 0.541 -10.627 -12.543 1.00 85.94 69 ALA A N 1
ATOM 524 C CA . ALA A 1 69 ? 1.259 -9.670 -13.387 1.00 85.94 69 ALA A CA 1
ATOM 525 C C . ALA A 1 69 ? 1.008 -8.193 -13.011 1.00 85.94 69 ALA A C 1
ATOM 527 O O . ALA A 1 69 ? 1.620 -7.289 -13.587 1.00 85.94 69 ALA A O 1
ATOM 528 N N . ARG A 1 70 ? 0.094 -7.918 -12.067 1.00 87.50 70 ARG A N 1
ATOM 529 C CA . ARG A 1 70 ? -0.232 -6.570 -11.571 1.00 87.50 70 ARG A CA 1
ATOM 530 C C . ARG A 1 70 ? 0.193 -6.296 -10.131 1.00 87.50 70 ARG A C 1
ATOM 532 O O . ARG A 1 70 ? -0.017 -5.176 -9.655 1.00 87.50 70 ARG A O 1
ATOM 539 N N . ALA A 1 71 ? 0.756 -7.269 -9.427 1.00 91.38 71 ALA A N 1
ATOM 540 C CA . ALA A 1 71 ? 1.131 -7.132 -8.025 1.00 91.38 71 ALA A CA 1
ATOM 541 C C . ALA A 1 71 ? 2.575 -7.592 -7.822 1.00 91.38 71 ALA A C 1
ATOM 543 O O . ALA A 1 71 ? 2.852 -8.785 -7.787 1.00 91.38 71 ALA A O 1
ATOM 544 N N . PHE A 1 72 ? 3.490 -6.639 -7.628 1.00 90.38 72 PHE A N 1
ATOM 545 C CA . PHE A 1 72 ? 4.902 -6.943 -7.392 1.00 90.38 72 PHE A CA 1
ATOM 546 C C . PHE A 1 72 ? 5.345 -6.566 -5.988 1.00 90.38 72 PHE A C 1
ATOM 548 O O . PHE A 1 72 ? 4.902 -5.571 -5.414 1.00 90.38 72 PHE A O 1
ATOM 555 N N . TYR A 1 73 ? 6.263 -7.354 -5.444 1.00 91.44 73 TYR A N 1
ATOM 556 C CA . TYR A 1 73 ? 6.922 -7.105 -4.168 1.00 91.44 73 TYR A CA 1
ATOM 557 C C . TYR A 1 73 ? 8.430 -7.291 -4.314 1.00 91.44 73 TYR A C 1
ATOM 559 O O . TYR A 1 73 ? 8.897 -7.968 -5.227 1.00 91.44 73 TYR A O 1
ATOM 567 N N . GLY A 1 74 ? 9.202 -6.671 -3.428 1.00 89.56 74 GLY A N 1
ATOM 568 C CA . GLY A 1 74 ? 10.660 -6.661 -3.512 1.00 89.56 74 GLY A CA 1
ATOM 569 C C . GLY A 1 74 ? 11.207 -5.471 -4.300 1.00 89.56 74 GLY A C 1
ATOM 570 O O . GLY A 1 74 ? 10.588 -4.943 -5.224 1.00 89.56 74 GLY A O 1
ATOM 571 N N . TYR A 1 75 ? 12.395 -5.017 -3.902 1.00 87.94 75 TYR A N 1
ATOM 572 C CA . TYR A 1 75 ? 12.973 -3.770 -4.403 1.00 87.94 75 TYR A CA 1
ATOM 573 C C . TYR A 1 75 ? 13.201 -3.789 -5.921 1.00 87.94 75 TYR A C 1
ATOM 575 O O . TYR A 1 75 ? 12.811 -2.845 -6.602 1.00 87.94 75 TYR A O 1
ATOM 583 N N . LYS A 1 76 ? 13.786 -4.869 -6.458 1.00 89.12 76 LYS A N 1
ATOM 584 C CA . LYS A 1 76 ? 14.116 -4.991 -7.889 1.00 89.12 76 LYS A CA 1
ATOM 585 C C . LYS A 1 76 ? 12.860 -4.895 -8.767 1.00 89.12 76 LYS A C 1
ATOM 587 O O . LYS A 1 76 ? 12.810 -4.049 -9.657 1.00 89.12 76 LYS A O 1
ATOM 592 N N . HIS A 1 77 ? 11.823 -5.674 -8.449 1.00 88.31 77 HIS A N 1
ATOM 593 C CA . HIS A 1 77 ? 10.562 -5.674 -9.199 1.00 88.31 77 HIS A CA 1
ATOM 594 C C . HIS A 1 77 ? 9.861 -4.311 -9.155 1.00 88.31 77 HIS A C 1
ATOM 596 O O . HIS A 1 77 ? 9.364 -3.820 -10.168 1.00 88.31 77 HIS A O 1
ATOM 602 N N . VAL A 1 78 ? 9.859 -3.654 -7.991 1.00 89.69 78 VAL A N 1
ATOM 603 C CA . VAL A 1 78 ? 9.230 -2.335 -7.837 1.00 89.69 78 VAL A CA 1
ATOM 604 C C . VAL A 1 78 ? 10.007 -1.240 -8.577 1.00 89.69 78 VAL A C 1
ATOM 606 O O . VAL A 1 78 ? 9.391 -0.336 -9.138 1.00 89.69 78 VAL A O 1
ATOM 609 N N . VAL A 1 79 ? 11.339 -1.316 -8.635 1.00 89.88 79 VAL A N 1
ATOM 610 C CA . VAL A 1 79 ? 12.153 -0.384 -9.434 1.00 89.88 79 VAL A CA 1
ATOM 611 C C . VAL A 1 79 ? 11.869 -0.550 -10.925 1.00 89.88 79 VAL A C 1
ATOM 613 O O . VAL A 1 79 ? 11.591 0.448 -11.586 1.00 89.88 79 VAL A O 1
ATOM 616 N N . MET A 1 80 ? 11.835 -1.779 -11.446 1.00 87.38 80 MET A N 1
ATOM 617 C CA . MET A 1 80 ? 11.493 -2.005 -12.857 1.00 87.38 80 MET A CA 1
ATOM 618 C C . MET A 1 80 ? 10.073 -1.527 -13.188 1.00 87.38 80 MET A C 1
ATOM 620 O O . MET A 1 80 ? 9.847 -0.874 -14.207 1.00 87.38 80 MET A O 1
ATOM 624 N N . ALA A 1 81 ? 9.108 -1.764 -12.297 1.00 88.50 81 ALA A N 1
ATOM 625 C CA . ALA A 1 81 ? 7.758 -1.226 -12.445 1.00 88.50 81 ALA A CA 1
ATOM 626 C C . ALA A 1 81 ? 7.720 0.314 -12.469 1.00 88.50 81 ALA A C 1
ATOM 628 O O . ALA A 1 81 ? 6.890 0.910 -13.165 1.00 88.50 81 ALA A O 1
ATOM 629 N N . ASN A 1 82 ? 8.606 0.966 -11.711 1.00 87.69 82 ASN A N 1
ATOM 630 C CA . ASN A 1 82 ? 8.748 2.418 -11.703 1.00 87.69 82 ASN A CA 1
ATOM 631 C C . ASN A 1 82 ? 9.351 2.943 -13.017 1.00 87.69 82 ASN A C 1
ATOM 633 O O . ASN A 1 82 ? 8.890 3.971 -13.515 1.00 87.69 82 ASN A O 1
ATOM 637 N N . GLU A 1 83 ? 10.325 2.237 -13.600 1.00 86.75 83 GLU A N 1
ATOM 638 C CA . GLU A 1 83 ? 10.913 2.565 -14.912 1.00 86.75 83 GLU A CA 1
ATOM 639 C C . GLU A 1 83 ? 9.866 2.524 -16.032 1.00 86.75 83 GLU A C 1
ATOM 641 O O . GLU A 1 83 ? 9.828 3.409 -16.884 1.00 86.75 83 GLU A O 1
ATOM 646 N N . HIS A 1 84 ? 8.944 1.561 -15.967 1.00 85.19 84 HIS A N 1
ATOM 647 C CA . HIS A 1 84 ? 7.820 1.434 -16.900 1.00 85.19 84 HIS A CA 1
ATOM 648 C C . HIS A 1 84 ? 6.638 2.362 -16.577 1.00 85.19 84 HIS A C 1
ATOM 650 O O . HIS A 1 84 ? 5.609 2.309 -17.251 1.00 85.19 84 HIS A O 1
ATOM 656 N N . MET A 1 85 ? 6.747 3.205 -15.542 1.00 84.75 85 MET A N 1
ATOM 657 C CA . MET A 1 85 ? 5.682 4.104 -15.073 1.00 84.75 85 MET A CA 1
ATOM 658 C C . MET A 1 85 ? 4.343 3.383 -14.811 1.00 84.75 85 MET A C 1
ATOM 660 O O . MET A 1 85 ? 3.260 3.951 -14.980 1.00 84.75 85 MET A O 1
ATOM 664 N N . ALA A 1 86 ? 4.410 2.119 -14.391 1.00 86.19 86 ALA A N 1
ATOM 665 C CA . ALA A 1 86 ? 3.250 1.244 -14.242 1.00 86.19 86 ALA A CA 1
ATOM 666 C C . ALA A 1 86 ? 2.620 1.303 -12.841 1.00 86.19 86 ALA A C 1
ATOM 668 O O . ALA A 1 86 ? 1.523 0.782 -12.635 1.00 86.19 86 ALA A O 1
ATOM 669 N N . ILE A 1 87 ? 3.286 1.947 -11.876 1.00 88.88 87 ILE A N 1
ATOM 670 C CA . ILE A 1 87 ? 2.869 1.973 -10.470 1.00 88.88 87 ILE A CA 1
ATOM 671 C C . ILE A 1 87 ? 1.592 2.808 -10.289 1.00 88.88 87 ILE A C 1
ATOM 673 O O . ILE A 1 87 ? 1.511 4.002 -10.597 1.00 88.88 87 ILE A O 1
ATOM 677 N N . GLU A 1 88 ? 0.559 2.170 -9.751 1.00 88.25 88 GLU A N 1
ATOM 678 C CA . GLU A 1 88 ? -0.655 2.823 -9.267 1.00 88.25 88 GLU A CA 1
ATOM 679 C C . GLU A 1 88 ? -0.503 3.219 -7.801 1.00 88.25 88 GLU A C 1
ATOM 681 O O . GLU A 1 88 ? -0.666 4.387 -7.452 1.00 88.25 88 GLU A O 1
ATOM 686 N N . THR A 1 89 ? -0.168 2.246 -6.952 1.00 91.06 89 THR A N 1
ATOM 687 C CA . THR A 1 89 ? -0.001 2.442 -5.510 1.00 91.06 89 THR A CA 1
ATOM 688 C C . THR A 1 89 ? 1.286 1.777 -5.049 1.00 91.06 89 THR A C 1
ATOM 690 O O . THR A 1 89 ? 1.452 0.571 -5.209 1.00 91.06 89 THR A O 1
ATOM 693 N N . LEU A 1 90 ? 2.181 2.559 -4.454 1.00 92.00 90 LEU A N 1
ATOM 694 C CA . LEU A 1 90 ? 3.401 2.094 -3.807 1.00 92.00 90 LEU A CA 1
ATOM 695 C C . LEU A 1 90 ? 3.142 1.893 -2.310 1.00 92.00 90 LEU A C 1
ATOM 697 O O . LEU A 1 90 ? 2.656 2.800 -1.631 1.00 92.00 90 LEU A O 1
ATOM 701 N N . LEU A 1 91 ? 3.492 0.719 -1.798 1.00 92.56 91 LEU A N 1
ATOM 702 C CA . LEU A 1 91 ? 3.396 0.337 -0.396 1.00 92.56 91 LEU A CA 1
ATOM 703 C C . LEU A 1 91 ? 4.816 0.225 0.168 1.00 92.56 91 LEU A C 1
ATOM 705 O O . LEU A 1 91 ? 5.615 -0.585 -0.299 1.00 92.56 91 LEU A O 1
ATOM 709 N N . LEU A 1 92 ? 5.135 1.029 1.181 1.00 91.75 92 LEU A N 1
ATOM 710 C CA . LEU A 1 92 ? 6.447 1.023 1.834 1.00 91.75 92 LEU A CA 1
ATOM 711 C C . LEU A 1 92 ? 6.308 0.889 3.344 1.00 91.75 92 LEU A C 1
ATOM 713 O O . LEU A 1 92 ? 5.522 1.604 3.959 1.00 91.75 92 LEU A O 1
ATOM 717 N N . SER A 1 93 ? 7.110 0.024 3.955 1.00 91.56 93 SER A N 1
ATOM 718 C CA . SER A 1 93 ? 7.217 -0.066 5.410 1.00 91.56 93 SER A CA 1
ATOM 719 C C . SER A 1 93 ? 8.097 1.054 5.968 1.00 91.56 93 SER A C 1
ATOM 721 O O . SER A 1 93 ? 9.171 1.350 5.438 1.00 91.56 93 SER A O 1
ATOM 723 N N . ASP A 1 94 ? 7.672 1.676 7.068 1.00 89.94 94 ASP A N 1
ATOM 724 C CA . ASP A 1 94 ? 8.440 2.720 7.751 1.00 89.94 94 ASP A CA 1
ATOM 725 C C . ASP A 1 94 ? 9.762 2.203 8.341 1.00 89.94 94 ASP A C 1
ATOM 727 O O . ASP A 1 94 ? 10.698 2.984 8.525 1.00 89.94 94 ASP A O 1
ATOM 731 N N . SER A 1 95 ? 9.873 0.894 8.589 1.00 87.31 95 SER A N 1
ATOM 732 C CA . SER A 1 95 ? 11.095 0.247 9.077 1.00 87.31 95 SER A CA 1
ATOM 733 C C . SER A 1 95 ? 12.267 0.420 8.108 1.00 87.31 95 SER A C 1
ATOM 735 O O . SER A 1 95 ? 13.388 0.672 8.553 1.00 87.31 95 SER A O 1
ATOM 737 N N . LEU A 1 96 ? 12.006 0.398 6.797 1.00 83.69 96 LEU A N 1
ATOM 738 C CA . LEU A 1 96 ? 13.019 0.562 5.747 1.00 83.69 96 LEU A CA 1
ATOM 739 C C . LEU A 1 96 ? 13.659 1.957 5.757 1.00 83.69 96 LEU A C 1
ATOM 741 O O . LEU A 1 96 ? 14.821 2.113 5.393 1.00 83.69 96 LEU A O 1
ATOM 745 N N . PHE A 1 97 ? 12.939 2.972 6.242 1.00 80.75 97 PHE A N 1
ATOM 746 C CA . PHE A 1 97 ? 13.464 4.332 6.411 1.00 80.75 97 PHE A CA 1
ATOM 747 C C . PHE A 1 97 ? 14.233 4.525 7.724 1.00 80.75 97 PHE A C 1
ATOM 749 O O . PHE A 1 97 ? 14.922 5.533 7.903 1.00 80.75 97 PHE A O 1
ATOM 756 N N . ARG A 1 98 ? 14.113 3.580 8.661 1.00 80.88 98 ARG A N 1
ATOM 757 C CA . ARG A 1 98 ? 14.745 3.618 9.988 1.00 80.88 98 ARG A CA 1
ATOM 758 C C . ARG A 1 98 ? 15.972 2.710 10.091 1.00 80.88 98 ARG A C 1
ATOM 760 O O . ARG A 1 98 ? 16.569 2.662 11.164 1.00 80.88 98 ARG A O 1
ATOM 767 N N . SER A 1 99 ? 16.347 2.017 9.015 1.00 78.75 99 SER A N 1
ATOM 768 C CA . SER A 1 99 ? 17.519 1.139 8.990 1.00 78.75 99 SER A CA 1
ATOM 769 C C . SER A 1 99 ? 18.819 1.906 9.273 1.00 78.75 99 SER A C 1
ATOM 771 O O . SER A 1 99 ? 18.940 3.109 9.019 1.00 78.75 99 SER A O 1
ATOM 773 N N . SER A 1 100 ? 19.796 1.214 9.863 1.00 80.12 100 SER A N 1
ATOM 774 C CA . SER A 1 100 ? 21.118 1.769 10.186 1.00 80.12 100 SER A CA 1
ATOM 775 C C . SER A 1 100 ? 21.904 2.128 8.926 1.00 80.12 100 SER A C 1
ATOM 777 O O . SER A 1 100 ? 22.585 3.158 8.900 1.00 80.12 100 SER A O 1
ATOM 779 N N . ASP A 1 101 ? 21.754 1.335 7.864 1.00 86.56 101 ASP A N 1
ATOM 780 C CA . ASP A 1 101 ? 22.401 1.588 6.586 1.00 86.56 101 ASP A CA 1
ATOM 781 C C . ASP A 1 101 ? 21.848 2.855 5.907 1.00 86.56 101 ASP A C 1
ATOM 783 O O . ASP A 1 101 ? 20.658 3.023 5.628 1.00 86.56 101 ASP A O 1
ATOM 787 N N . VAL A 1 102 ? 22.746 3.799 5.648 1.00 86.25 102 VAL A N 1
ATOM 788 C CA . VAL A 1 102 ? 22.435 5.055 4.961 1.00 86.25 102 VAL A CA 1
ATOM 789 C C . VAL A 1 102 ? 22.189 4.811 3.472 1.00 86.25 102 VAL A C 1
ATOM 791 O O . VAL A 1 102 ? 21.394 5.536 2.871 1.00 86.25 102 VAL A O 1
ATOM 794 N N . GLN A 1 103 ? 22.846 3.817 2.867 1.00 87.00 103 GLN A N 1
ATOM 795 C CA . GLN A 1 103 ? 22.723 3.553 1.435 1.00 87.00 103 GLN A CA 1
ATOM 796 C C . GLN A 1 103 ? 21.346 2.986 1.093 1.00 87.00 103 GLN A C 1
ATOM 798 O O . GLN A 1 103 ? 20.678 3.533 0.215 1.00 87.00 103 GLN A O 1
ATOM 803 N N . MET A 1 104 ? 20.872 1.970 1.822 1.00 84.25 104 MET A N 1
ATOM 804 C CA . MET A 1 104 ? 19.506 1.461 1.665 1.00 84.25 104 MET A CA 1
ATOM 805 C C . MET A 1 104 ? 18.452 2.556 1.852 1.00 84.25 104 MET A C 1
ATOM 807 O O . MET A 1 104 ? 17.549 2.676 1.026 1.00 84.25 104 MET A O 1
ATOM 811 N N . ARG A 1 105 ? 18.578 3.411 2.876 1.00 87.38 105 ARG A N 1
ATOM 812 C CA . ARG A 1 105 ? 17.607 4.500 3.091 1.00 87.38 105 ARG A CA 1
ATOM 813 C C . ARG A 1 105 ? 17.532 5.461 1.914 1.00 87.38 105 ARG A C 1
ATOM 815 O O . ARG A 1 105 ? 16.432 5.829 1.517 1.00 87.38 105 ARG A O 1
ATOM 822 N N . LYS A 1 106 ? 18.676 5.849 1.341 1.00 88.12 106 LYS A N 1
ATOM 823 C CA . LYS A 1 106 ? 18.706 6.725 0.160 1.00 88.12 106 LYS A CA 1
ATOM 824 C C . LYS A 1 106 ? 17.978 6.096 -1.025 1.00 88.12 106 LYS A C 1
ATOM 826 O O . LYS A 1 106 ? 17.131 6.760 -1.604 1.00 88.12 106 LYS A O 1
ATOM 831 N N . LYS A 1 107 ? 18.219 4.809 -1.297 1.00 90.06 107 LYS A N 1
ATOM 832 C CA . LYS A 1 107 ? 17.551 4.062 -2.377 1.00 90.06 107 LYS A CA 1
ATOM 833 C C . LYS A 1 107 ? 16.019 4.103 -2.257 1.00 90.06 107 LYS A C 1
ATOM 835 O O . LYS A 1 107 ? 15.331 4.457 -3.210 1.00 90.06 107 LYS A O 1
ATOM 840 N N . TYR A 1 108 ? 15.470 3.801 -1.077 1.00 89.50 108 TYR A N 1
ATOM 841 C CA . TYR A 1 108 ? 14.014 3.821 -0.861 1.00 89.50 108 TYR A CA 1
ATOM 842 C C . TYR A 1 108 ? 13.416 5.235 -0.855 1.00 89.50 108 TYR A C 1
ATOM 844 O O . TYR A 1 108 ? 12.279 5.419 -1.293 1.00 89.50 108 TYR A O 1
ATOM 852 N N . VAL A 1 109 ? 14.164 6.237 -0.382 1.00 89.38 109 VAL A N 1
ATOM 853 C CA . VAL A 1 109 ? 13.753 7.648 -0.459 1.00 89.38 109 VAL A CA 1
ATOM 854 C C . VAL A 1 109 ? 13.698 8.114 -1.914 1.00 89.38 109 VAL A C 1
ATOM 856 O O . VAL A 1 109 ? 12.682 8.668 -2.320 1.00 89.38 109 VAL A O 1
ATOM 859 N N . GLU A 1 110 ? 14.723 7.820 -2.716 1.00 90.38 110 GLU A N 1
ATOM 860 C CA . GLU A 1 110 ? 14.769 8.151 -4.147 1.00 90.38 110 GLU A CA 1
ATOM 861 C C . GLU A 1 110 ? 13.633 7.480 -4.930 1.00 90.38 110 GLU A C 1
ATOM 863 O O . GLU A 1 110 ? 12.991 8.122 -5.766 1.00 90.38 110 GLU A O 1
ATOM 868 N N . LEU A 1 111 ? 13.322 6.216 -4.624 1.00 88.94 111 LEU A N 1
ATOM 869 C CA . LEU A 1 111 ? 12.178 5.509 -5.203 1.00 88.94 111 LEU A CA 1
ATOM 870 C C . LEU A 1 111 ? 10.850 6.192 -4.842 1.00 88.94 111 LEU A C 1
ATOM 872 O O . LEU A 1 111 ? 10.030 6.464 -5.720 1.00 88.94 111 LEU A O 1
ATOM 876 N N . ALA A 1 112 ? 10.636 6.505 -3.561 1.00 88.44 112 ALA A N 1
ATOM 877 C CA . ALA A 1 112 ? 9.419 7.172 -3.107 1.00 88.44 112 ALA A CA 1
ATOM 878 C C . ALA A 1 112 ? 9.261 8.571 -3.724 1.00 88.44 112 ALA A C 1
ATOM 880 O O . ALA A 1 112 ? 8.148 8.963 -4.079 1.00 88.44 112 ALA A O 1
ATOM 881 N N . ASP A 1 113 ? 10.357 9.315 -3.867 1.00 88.75 113 ASP A N 1
ATOM 882 C CA . ASP A 1 113 ? 10.363 10.637 -4.490 1.00 88.75 113 ASP A CA 1
ATOM 883 C C . ASP A 1 113 ? 10.116 10.554 -6.000 1.00 88.75 113 ASP A C 1
ATOM 885 O O . ASP A 1 113 ? 9.354 11.362 -6.527 1.00 88.75 113 ASP A O 1
ATOM 889 N N . SER A 1 114 ? 10.649 9.537 -6.683 1.00 87.88 114 SER A N 1
ATOM 890 C CA . SER A 1 114 ? 10.383 9.284 -8.108 1.00 87.88 114 SER A CA 1
ATOM 891 C C . SER A 1 114 ? 8.898 9.020 -8.368 1.00 87.88 114 SER A C 1
ATOM 893 O O . SER A 1 114 ? 8.291 9.665 -9.224 1.00 87.88 114 SER A O 1
ATOM 895 N N . VAL A 1 115 ? 8.272 8.147 -7.572 1.00 86.12 115 VAL A N 1
ATOM 896 C CA . VAL A 1 115 ? 6.836 7.836 -7.690 1.00 86.12 115 VAL A CA 1
ATOM 897 C C . VAL A 1 115 ? 5.968 9.057 -7.344 1.00 86.12 115 VAL A C 1
ATOM 899 O O . VAL A 1 115 ? 4.981 9.344 -8.023 1.00 86.12 115 VAL A O 1
ATOM 902 N N . LYS A 1 116 ? 6.353 9.858 -6.340 1.00 84.62 116 LYS A N 1
ATOM 903 C CA . LYS A 1 116 ? 5.668 11.130 -6.028 1.00 84.62 116 LYS A CA 1
ATOM 904 C C . LYS A 1 116 ? 5.846 12.191 -7.119 1.00 84.62 116 LYS A C 1
ATOM 906 O O . LYS A 1 116 ? 4.924 12.970 -7.371 1.00 84.62 116 LYS A O 1
ATOM 911 N N . ALA A 1 117 ? 7.003 12.250 -7.776 1.00 81.25 117 ALA A N 1
ATOM 912 C CA . ALA A 1 117 ? 7.242 13.169 -8.887 1.00 81.25 117 ALA A CA 1
ATOM 913 C C . ALA A 1 117 ? 6.319 12.843 -10.070 1.00 81.25 117 ALA A C 1
ATOM 915 O O . ALA A 1 117 ? 5.699 13.746 -10.635 1.00 81.25 117 ALA A O 1
ATOM 916 N N . GLN A 1 118 ? 6.121 11.555 -10.367 1.00 72.06 118 GLN A N 1
ATOM 917 C CA . GLN A 1 118 ? 5.140 11.099 -11.361 1.00 72.06 118 GLN A CA 1
ATOM 918 C C . GLN A 1 118 ? 3.707 11.510 -10.989 1.00 72.06 118 GLN A C 1
ATOM 920 O O . GLN A 1 118 ? 2.914 11.857 -11.862 1.00 72.06 118 GLN A O 1
ATOM 925 N N . ALA A 1 119 ? 3.376 11.529 -9.695 1.00 66.06 119 ALA A N 1
ATOM 926 C CA . ALA A 1 119 ? 2.067 11.967 -9.217 1.00 66.06 119 ALA A CA 1
ATOM 927 C C . ALA A 1 119 ? 1.833 13.485 -9.348 1.00 66.06 119 ALA A C 1
ATOM 929 O O . ALA A 1 119 ? 0.696 13.910 -9.536 1.00 66.06 119 ALA A O 1
ATOM 930 N N . SER A 1 120 ? 2.888 14.303 -9.255 1.00 55.25 120 SER A N 1
ATOM 931 C CA . SER A 1 120 ? 2.797 15.776 -9.244 1.00 55.25 120 SER A CA 1
ATOM 932 C C . SER A 1 120 ? 3.050 16.452 -10.600 1.00 55.25 120 SER A C 1
ATOM 934 O O . SER A 1 120 ? 2.657 17.603 -10.783 1.00 55.25 120 SER A O 1
ATOM 936 N N . CYS A 1 121 ? 3.648 15.757 -11.574 1.00 47.25 121 CYS A N 1
ATOM 937 C CA . CYS A 1 121 ? 3.985 16.319 -12.891 1.00 47.25 121 CYS A CA 1
ATOM 938 C C . CYS A 1 121 ? 2.755 16.669 -13.762 1.00 47.25 121 CYS A C 1
ATOM 940 O O . CYS A 1 121 ? 2.837 17.518 -14.648 1.00 47.25 121 CYS A O 1
ATOM 942 N N . PHE A 1 122 ? 1.577 16.107 -13.485 1.00 39.84 122 PHE A N 1
ATOM 943 C CA . PHE A 1 122 ? 0.366 16.341 -14.280 1.00 39.84 122 PHE A CA 1
ATOM 944 C C . PHE A 1 122 ? -0.489 17.521 -13.762 1.00 39.84 122 PHE A C 1
ATOM 946 O O . PHE A 1 122 ? -1.692 17.375 -13.569 1.00 39.84 122 PHE A O 1
ATOM 953 N N . PHE A 1 123 ? 0.092 18.696 -13.481 1.00 36.91 123 PHE A N 1
ATOM 954 C CA . PHE A 1 123 ? -0.700 19.879 -13.072 1.00 36.91 123 PHE A CA 1
ATOM 955 C C . PHE A 1 123 ? -0.601 21.093 -14.008 1.00 36.91 123 PHE A C 1
ATOM 957 O O . PHE A 1 123 ? -1.238 22.112 -13.758 1.00 36.91 123 PHE A O 1
ATOM 964 N N . THR A 1 124 ? 0.112 21.025 -15.135 1.00 37.75 124 THR A N 1
ATOM 965 C CA . THR A 1 124 ? 0.183 22.174 -16.057 1.00 37.75 124 THR A CA 1
ATOM 966 C C . THR A 1 124 ? -0.358 21.855 -17.448 1.00 37.75 124 THR A C 1
ATOM 968 O O . THR A 1 124 ? 0.331 21.281 -18.281 1.00 37.75 124 THR A O 1
ATOM 971 N N . ASN A 1 125 ? -1.598 22.311 -17.669 1.00 44.94 125 ASN A N 1
ATOM 972 C CA . ASN A 1 125 ? -2.205 22.758 -18.928 1.00 44.94 125 ASN A CA 1
ATOM 973 C C . ASN A 1 125 ? -2.025 21.889 -20.184 1.00 44.94 125 ASN A C 1
ATOM 975 O O . ASN A 1 125 ? -1.160 22.201 -20.997 1.00 44.94 125 ASN A O 1
ATOM 979 N N . THR A 1 126 ? -2.948 20.957 -20.468 1.00 43.00 126 THR A N 1
ATOM 980 C CA . THR A 1 126 ? -3.537 20.819 -21.825 1.00 43.00 126 THR A CA 1
ATOM 981 C C . THR A 1 126 ? -4.749 19.877 -21.866 1.00 43.00 126 THR A C 1
ATOM 983 O O . THR A 1 126 ? -4.776 18.823 -21.242 1.00 43.00 126 THR A O 1
ATOM 986 N N . HIS A 1 127 ? -5.769 20.281 -22.627 1.00 48.34 127 HIS A N 1
ATOM 987 C CA . HIS A 1 127 ? -6.991 19.531 -22.912 1.00 48.34 127 HIS A CA 1
ATOM 988 C C . HIS A 1 127 ? -6.728 18.351 -23.872 1.00 48.34 127 HIS A C 1
ATOM 990 O O . HIS A 1 127 ? -6.695 18.560 -25.082 1.00 48.34 127 HIS A O 1
ATOM 996 N N . HIS A 1 128 ? -6.621 17.120 -23.363 1.00 40.91 128 HIS A N 1
ATOM 997 C CA . HIS A 1 128 ? -7.067 15.897 -24.051 1.00 40.91 128 HIS A CA 1
ATOM 998 C C . HIS A 1 128 ? -7.195 14.749 -23.032 1.00 40.91 128 HIS A C 1
ATOM 1000 O O . HIS A 1 128 ? -6.306 14.537 -22.214 1.00 40.91 128 HIS A O 1
ATOM 1006 N N . SER A 1 129 ? -8.332 14.056 -23.050 1.00 47.31 129 SER A N 1
ATOM 1007 C CA . SER A 1 129 ? -8.689 12.920 -22.190 1.00 47.31 129 SER A CA 1
ATOM 1008 C C . SER A 1 129 ? -7.736 11.730 -22.455 1.00 47.31 129 SER A C 1
ATOM 1010 O O . SER A 1 129 ? -7.346 11.517 -23.595 1.00 47.31 129 SER A O 1
ATOM 1012 N N . ASN A 1 130 ? -7.244 10.948 -21.485 1.00 38.00 130 ASN A N 1
ATOM 1013 C CA . ASN A 1 130 ? -7.957 10.115 -20.512 1.00 38.00 130 ASN A CA 1
ATOM 1014 C C . ASN A 1 130 ? -7.067 9.857 -19.265 1.00 38.00 130 ASN A C 1
ATOM 1016 O O . ASN A 1 130 ? -5.876 9.604 -19.401 1.00 38.00 130 ASN A O 1
ATOM 1020 N N . SER A 1 131 ? -7.682 9.898 -18.075 1.00 45.00 131 SER A N 1
ATOM 1021 C CA . SER A 1 131 ? -7.189 9.474 -16.744 1.00 45.00 131 SER A CA 1
ATOM 1022 C C . SER A 1 131 ? -5.748 9.837 -16.349 1.00 45.00 131 SER A C 1
ATOM 1024 O O . SER A 1 131 ? -4.810 9.048 -16.457 1.00 45.00 131 SER A O 1
ATOM 1026 N N . CYS A 1 132 ? -5.606 11.013 -15.749 1.00 44.62 132 CYS A N 1
ATOM 1027 C CA . CYS A 1 132 ? -4.427 11.432 -15.000 1.00 44.62 132 CYS A CA 1
ATOM 1028 C C . CYS A 1 132 ? -4.425 10.714 -13.647 1.00 44.62 132 CYS A C 1
ATOM 1030 O O . CYS A 1 132 ? -4.815 11.279 -12.626 1.00 44.62 132 CYS A O 1
ATOM 1032 N N . THR A 1 133 ? -4.076 9.434 -13.631 1.00 53.94 133 THR A N 1
ATOM 1033 C CA . THR A 1 133 ? -3.983 8.700 -12.370 1.00 53.94 133 THR A CA 1
ATOM 1034 C C . THR A 1 133 ? -2.640 9.073 -11.743 1.00 53.94 133 THR A C 1
ATOM 1036 O O . THR A 1 133 ? -1.583 8.727 -12.269 1.00 53.94 133 THR A O 1
ATOM 1039 N N . GLY A 1 134 ? -2.643 9.870 -10.677 1.00 61.75 134 GLY A N 1
ATOM 1040 C CA . GLY A 1 134 ? -1.435 10.109 -9.883 1.00 61.75 134 GLY A CA 1
ATOM 1041 C C . GLY A 1 134 ? -1.034 8.817 -9.173 1.00 61.75 134 GLY A C 1
ATOM 1042 O O . GLY A 1 134 ? -1.906 8.084 -8.713 1.00 61.75 134 GLY A O 1
ATOM 1043 N N . ALA A 1 135 ? 0.260 8.499 -9.122 1.00 74.06 135 ALA A N 1
ATOM 1044 C CA . ALA A 1 135 ? 0.723 7.357 -8.340 1.00 74.06 135 ALA A CA 1
ATOM 1045 C C . ALA A 1 135 ? 0.605 7.683 -6.841 1.00 74.06 135 ALA A C 1
ATOM 1047 O O . ALA A 1 135 ? 1.052 8.738 -6.389 1.00 74.06 135 ALA A O 1
ATOM 1048 N N . ASN A 1 136 ? -0.031 6.810 -6.065 1.00 85.31 136 ASN A N 1
ATOM 1049 C CA . ASN A 1 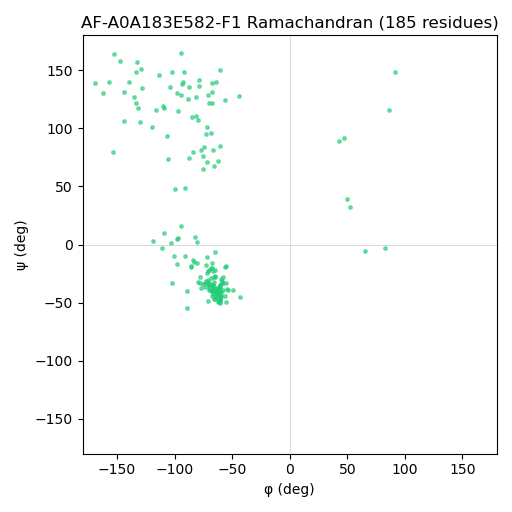136 ? -0.212 7.009 -4.630 1.00 85.31 136 ASN A CA 1
ATOM 1050 C C . ASN A 1 136 ? 0.921 6.328 -3.853 1.00 85.31 136 ASN A C 1
ATOM 1052 O O . ASN A 1 136 ? 1.286 5.199 -4.163 1.00 85.31 136 ASN A O 1
ATOM 1056 N N . VAL A 1 137 ? 1.460 6.982 -2.822 1.00 89.44 137 VAL A N 1
ATOM 1057 C CA . VAL A 1 137 ? 2.493 6.398 -1.953 1.00 89.44 137 VAL A CA 1
ATOM 1058 C C . VAL A 1 137 ? 1.946 6.257 -0.540 1.00 89.44 137 VAL A C 1
ATOM 1060 O O . VAL A 1 137 ? 1.666 7.250 0.133 1.00 89.44 137 VAL A O 1
ATOM 1063 N N . LEU A 1 138 ? 1.834 5.016 -0.076 1.00 90.31 138 LEU A N 1
ATOM 1064 C CA . LEU A 1 138 ? 1.360 4.662 1.254 1.00 90.31 138 LEU A CA 1
ATOM 1065 C C . LEU A 1 138 ? 2.518 4.128 2.095 1.00 90.31 138 LEU A C 1
ATOM 1067 O O . LEU A 1 138 ? 3.107 3.091 1.795 1.00 90.31 138 LEU A O 1
ATOM 1071 N N . ILE A 1 139 ? 2.827 4.847 3.175 1.00 90.75 139 ILE A N 1
ATOM 1072 C CA . ILE A 1 139 ? 3.839 4.436 4.153 1.00 90.75 139 ILE A CA 1
ATOM 1073 C C . ILE A 1 139 ? 3.133 3.753 5.324 1.00 90.75 139 ILE A C 1
ATOM 1075 O O . ILE A 1 139 ? 2.383 4.408 6.054 1.00 90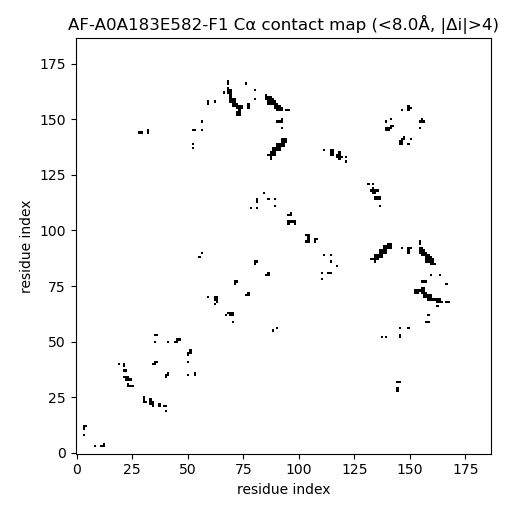.75 139 ILE A O 1
ATOM 1079 N N . PHE A 1 140 ? 3.393 2.463 5.497 1.00 90.25 140 PHE A N 1
ATOM 1080 C CA . PHE A 1 140 ? 2.841 1.588 6.523 1.00 90.25 140 PHE A CA 1
ATOM 1081 C C . PHE A 1 140 ? 3.690 1.654 7.783 1.00 90.25 140 PHE A C 1
ATOM 1083 O O . PHE A 1 140 ? 4.916 1.584 7.718 1.00 90.25 140 PHE A O 1
ATOM 1090 N N . SER A 1 141 ? 3.048 1.746 8.944 1.00 88.38 141 SER A N 1
ATOM 1091 C CA . SER A 1 141 ? 3.777 1.622 10.204 1.00 88.38 141 SER A CA 1
ATOM 1092 C C . SER A 1 141 ? 4.003 0.155 10.543 1.00 88.38 141 SER A C 1
ATOM 1094 O O . SER A 1 141 ? 3.049 -0.609 10.664 1.00 88.38 141 SER A O 1
ATOM 1096 N N . SER A 1 142 ? 5.252 -0.209 10.802 1.00 85.81 142 SER A N 1
ATOM 1097 C CA . SER A 1 142 ? 5.674 -1.506 11.340 1.00 85.81 142 SER A CA 1
ATOM 1098 C C . SER A 1 142 ? 5.002 -1.874 12.671 1.00 85.81 142 SER A C 1
ATOM 1100 O O . SER A 1 142 ? 4.941 -3.047 13.018 1.00 85.81 142 SER A O 1
ATOM 1102 N N . MET A 1 143 ? 4.445 -0.906 13.410 1.00 85.31 143 MET A N 1
ATOM 1103 C CA . MET A 1 143 ? 3.677 -1.169 14.637 1.00 85.31 143 MET A CA 1
ATOM 1104 C C . MET A 1 143 ? 2.228 -1.601 14.370 1.00 85.31 143 MET A C 1
ATOM 1106 O O . MET A 1 143 ? 1.555 -2.115 15.272 1.00 85.31 143 MET A O 1
ATOM 1110 N N . HIS A 1 144 ? 1.730 -1.382 13.154 1.00 83.50 144 HIS A N 1
ATOM 1111 C CA . HIS A 1 144 ? 0.384 -1.754 12.747 1.00 83.50 144 HIS A CA 1
ATOM 1112 C C . HIS A 1 144 ? 0.368 -3.154 12.123 1.00 83.50 144 HIS A C 1
ATOM 1114 O O . HIS A 1 144 ? 1.318 -3.564 11.461 1.00 83.50 144 HIS A O 1
ATOM 1120 N N . VAL A 1 145 ? -0.742 -3.881 12.287 1.00 84.44 145 VAL A N 1
ATOM 1121 C CA . VAL A 1 145 ? -0.885 -5.252 11.763 1.00 84.44 145 VAL A CA 1
ATOM 1122 C C . VAL A 1 145 ? -0.693 -5.327 10.243 1.00 84.44 145 VAL A C 1
ATOM 1124 O O . VAL A 1 145 ? -0.143 -6.306 9.752 1.00 84.44 145 VAL A O 1
ATOM 1127 N N . SER A 1 146 ? -1.081 -4.290 9.488 1.00 85.75 146 SER A N 1
ATOM 1128 C CA . SER A 1 146 ? -0.826 -4.239 8.039 1.00 85.75 146 SER A CA 1
ATOM 1129 C C . SER A 1 146 ? 0.656 -4.025 7.708 1.00 85.75 146 SER A C 1
ATOM 1131 O O . SER A 1 146 ? 1.145 -4.584 6.731 1.00 85.75 146 SER A O 1
ATOM 1133 N N . GLY A 1 147 ? 1.392 -3.267 8.526 1.00 87.69 147 GLY A N 1
ATOM 1134 C CA . GLY A 1 147 ? 2.829 -3.063 8.341 1.00 87.69 147 GLY A CA 1
ATOM 1135 C C . GLY A 1 147 ? 3.658 -4.290 8.708 1.00 87.69 147 GLY A C 1
ATOM 1136 O O . GLY A 1 147 ? 4.653 -4.560 8.040 1.00 87.69 147 GLY A O 1
ATOM 1137 N N . GLU A 1 148 ? 3.231 -5.082 9.697 1.00 88.69 148 GLU A N 1
ATOM 1138 C CA . GLU A 1 148 ? 3.830 -6.396 9.987 1.00 88.69 148 GLU A CA 1
ATOM 1139 C C . GLU A 1 148 ? 3.698 -7.339 8.782 1.00 88.69 148 GLU A C 1
ATOM 1141 O O . GLU A 1 148 ? 4.673 -7.972 8.383 1.00 88.69 148 GLU A O 1
ATOM 1146 N N . GLN A 1 149 ? 2.521 -7.376 8.146 1.00 87.81 149 GLN A N 1
ATOM 1147 C CA . GLN A 1 149 ? 2.294 -8.177 6.938 1.00 87.81 149 GLN A CA 1
ATOM 1148 C C . GLN A 1 149 ? 3.120 -7.696 5.744 1.00 87.81 149 GLN A C 1
ATOM 1150 O O . GLN A 1 149 ? 3.715 -8.513 5.051 1.00 87.81 149 GLN A O 1
ATOM 1155 N N . LEU A 1 150 ? 3.185 -6.383 5.510 1.00 89.31 150 LEU A N 1
ATOM 1156 C CA . LEU A 1 150 ? 4.017 -5.834 4.440 1.00 89.31 150 LEU A CA 1
ATOM 1157 C C . LEU A 1 150 ? 5.504 -6.114 4.691 1.00 89.31 150 LEU A C 1
ATOM 1159 O O . LEU A 1 150 ? 6.232 -6.431 3.759 1.00 89.31 150 LEU A O 1
ATOM 1163 N N . SER A 1 151 ? 5.953 -6.045 5.946 1.00 89.31 151 SER A N 1
ATOM 1164 C CA . SER A 1 151 ? 7.339 -6.355 6.317 1.00 89.31 151 SER A CA 1
ATOM 1165 C C . SER A 1 151 ? 7.682 -7.831 6.093 1.00 89.31 151 SER A C 1
ATOM 1167 O O . SER A 1 151 ? 8.809 -8.130 5.716 1.00 89.31 151 SER A O 1
ATOM 1169 N N . ALA A 1 152 ? 6.714 -8.742 6.248 1.00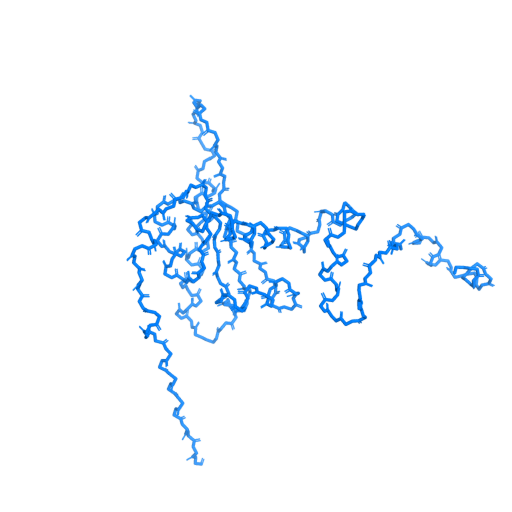 88.12 152 ALA A N 1
ATOM 1170 C CA . ALA A 1 152 ? 6.876 -10.148 5.872 1.00 88.12 152 ALA A CA 1
ATOM 1171 C C . ALA A 1 152 ? 7.032 -10.349 4.349 1.00 88.12 152 ALA A C 1
ATOM 1173 O O . ALA A 1 152 ? 7.618 -11.337 3.924 1.00 88.12 152 ALA A O 1
ATOM 1174 N N . LEU A 1 153 ? 6.556 -9.398 3.537 1.00 86.50 153 LEU A N 1
ATOM 1175 C CA . LEU A 1 153 ? 6.716 -9.349 2.080 1.00 86.50 153 LEU A CA 1
ATOM 1176 C C . LEU A 1 153 ? 7.857 -8.397 1.675 1.00 86.50 153 LEU A C 1
ATOM 1178 O O . LEU A 1 153 ? 7.666 -7.521 0.835 1.00 86.50 153 LEU A O 1
ATOM 1182 N N . SER A 1 154 ? 9.032 -8.508 2.305 1.00 86.75 154 SER A N 1
ATOM 1183 C CA . SER A 1 154 ? 10.223 -7.645 2.111 1.00 86.75 154 SER A CA 1
ATOM 1184 C C . SER A 1 154 ? 10.088 -6.165 2.521 1.00 86.75 154 SER A C 1
ATOM 1186 O O . SER A 1 154 ? 11.068 -5.423 2.505 1.00 86.75 154 SER A O 1
ATOM 1188 N N . GLY A 1 155 ? 8.897 -5.706 2.915 1.00 87.81 155 GLY A N 1
ATOM 1189 C CA . GLY A 1 155 ? 8.648 -4.320 3.324 1.00 87.81 155 GLY A CA 1
ATOM 1190 C C . GLY A 1 155 ? 8.394 -3.339 2.175 1.00 87.81 155 GLY A C 1
ATOM 1191 O O . GLY A 1 155 ? 8.101 -2.173 2.448 1.00 87.81 155 GLY A O 1
ATOM 1192 N N . VAL A 1 156 ? 8.469 -3.786 0.919 1.00 91.31 156 VAL A N 1
ATOM 1193 C CA . VAL A 1 156 ? 8.216 -2.977 -0.281 1.00 91.31 156 VAL A CA 1
ATOM 1194 C C . VAL A 1 156 ? 7.343 -3.745 -1.271 1.00 91.31 156 VAL A C 1
ATOM 1196 O O . VAL A 1 156 ? 7.649 -4.876 -1.644 1.00 91.31 156 VAL A O 1
ATOM 1199 N N . ALA A 1 157 ? 6.248 -3.121 -1.700 1.00 92.56 157 ALA A N 1
ATOM 1200 C CA . ALA A 1 157 ? 5.337 -3.681 -2.692 1.00 92.56 157 ALA A CA 1
ATOM 1201 C C . ALA A 1 157 ? 4.708 -2.586 -3.556 1.00 92.56 157 ALA A C 1
ATOM 1203 O O . ALA A 1 157 ? 4.635 -1.422 -3.158 1.00 92.56 157 ALA A O 1
ATOM 1204 N N . ALA A 1 158 ? 4.234 -2.955 -4.739 1.00 92.06 158 ALA A N 1
ATOM 1205 C CA . ALA A 1 158 ? 3.557 -2.065 -5.663 1.00 92.06 158 ALA A CA 1
ATOM 1206 C C . ALA A 1 158 ? 2.366 -2.756 -6.329 1.00 92.06 158 ALA A C 1
ATOM 1208 O O . ALA A 1 158 ? 2.427 -3.915 -6.737 1.00 92.06 158 ALA A O 1
ATOM 1209 N N . ILE A 1 159 ? 1.287 -1.992 -6.465 1.00 92.00 159 ILE A N 1
ATOM 1210 C CA . ILE A 1 159 ? 0.125 -2.323 -7.284 1.00 92.00 159 ILE A CA 1
ATOM 1211 C C . ILE A 1 159 ? 0.276 -1.604 -8.620 1.00 92.00 159 ILE A C 1
ATOM 1213 O O . ILE A 1 159 ? 0.521 -0.392 -8.642 1.00 92.00 159 ILE A O 1
ATOM 1217 N N . LEU A 1 160 ? 0.100 -2.334 -9.718 1.00 90.00 160 LEU A N 1
ATOM 1218 C CA . LEU A 1 160 ? 0.257 -1.832 -11.077 1.00 90.00 160 LEU A CA 1
ATOM 1219 C C . LEU A 1 160 ? -1.076 -1.535 -11.764 1.00 90.00 160 LEU A C 1
ATOM 1221 O O . LEU A 1 160 ? -2.089 -2.225 -11.593 1.00 90.00 160 LEU A O 1
ATOM 1225 N N . ARG A 1 161 ? -1.036 -0.529 -12.637 1.00 86.38 161 ARG A N 1
ATOM 1226 C CA . ARG A 1 161 ? -2.173 -0.096 -13.465 1.00 86.38 161 ARG A CA 1
ATOM 1227 C C . ARG A 1 161 ? -2.463 -1.069 -14.598 1.00 86.38 161 ARG A C 1
ATOM 1229 O O . ARG A 1 161 ? -3.620 -1.268 -14.953 1.00 86.38 161 ARG A O 1
ATOM 1236 N N . PHE A 1 162 ? -1.411 -1.645 -15.170 1.00 85.81 162 PHE A N 1
ATOM 1237 C CA . PHE A 1 162 ? -1.470 -2.597 -16.269 1.00 85.81 162 PHE A CA 1
ATOM 1238 C C . PHE A 1 162 ? -0.554 -3.790 -15.972 1.00 85.81 162 PHE A C 1
ATOM 1240 O O . PHE A 1 162 ? 0.446 -3.613 -15.274 1.00 85.81 162 PHE A 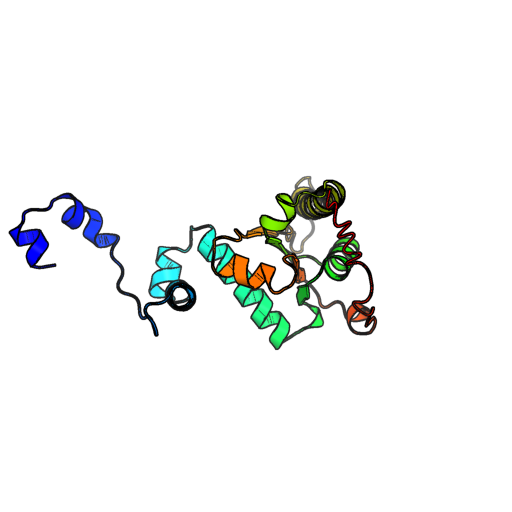O 1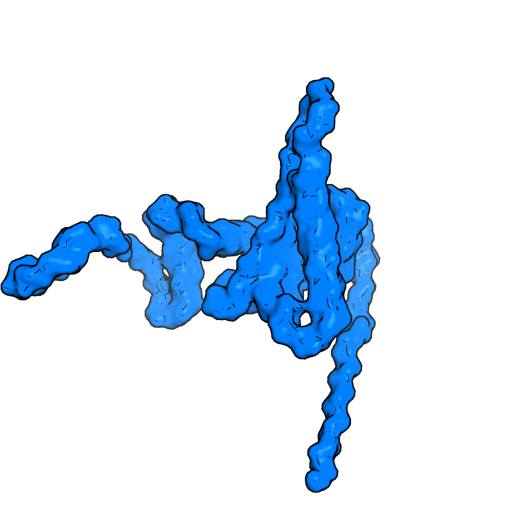
ATOM 1247 N N . PRO A 1 163 ? -0.906 -4.992 -16.456 1.00 83.81 163 PRO A N 1
ATOM 1248 C CA . PRO A 1 163 ? -0.091 -6.182 -16.256 1.00 83.81 163 PRO A CA 1
ATOM 1249 C C . PRO A 1 163 ? 1.232 -6.065 -17.019 1.00 83.81 163 PRO A C 1
ATOM 1251 O O . PRO A 1 163 ? 1.240 -5.739 -18.211 1.00 83.81 163 PRO A O 1
ATOM 1254 N N . LEU A 1 164 ? 2.342 -6.345 -16.340 1.00 79.69 164 LEU A N 1
ATOM 1255 C CA . LEU A 1 164 ? 3.682 -6.407 -16.924 1.00 79.69 164 LEU A CA 1
ATOM 1256 C C . LEU A 1 164 ? 4.109 -7.875 -17.024 1.00 79.69 164 LEU A C 1
ATOM 1258 O O . LEU A 1 164 ? 4.651 -8.436 -16.081 1.00 79.69 164 LEU A O 1
ATOM 1262 N N . HIS A 1 165 ? 3.850 -8.491 -18.179 1.00 67.56 165 HIS A N 1
ATOM 1263 C CA . HIS A 1 165 ? 4.139 -9.911 -18.427 1.00 67.56 165 HIS A CA 1
ATOM 1264 C C . HIS A 1 165 ? 5.641 -10.210 -18.583 1.00 67.56 165 HIS A C 1
ATOM 1266 O O . HIS A 1 165 ? 6.047 -11.355 -18.457 1.00 67.56 165 HIS A O 1
ATOM 1272 N N . GLU A 1 166 ? 6.470 -9.193 -18.840 1.00 58.66 166 GLU A N 1
ATOM 1273 C CA . GLU A 1 166 ? 7.923 -9.351 -19.026 1.00 58.66 166 GLU A CA 1
ATOM 1274 C C . GLU A 1 166 ? 8.673 -9.675 -17.721 1.00 58.66 166 GLU A C 1
ATOM 1276 O O . GLU A 1 166 ? 9.841 -10.041 -17.764 1.00 58.66 166 GLU A O 1
ATOM 1281 N N . LEU A 1 167 ? 8.009 -9.565 -16.565 1.00 54.47 167 LEU A N 1
ATOM 1282 C CA . LEU A 1 167 ? 8.618 -9.759 -15.245 1.00 54.47 167 LEU A CA 1
ATOM 1283 C C . LEU A 1 167 ? 8.333 -11.138 -14.629 1.00 54.47 167 LEU A C 1
ATOM 1285 O O . LEU A 1 167 ? 8.967 -11.477 -13.636 1.00 54.47 167 LEU A O 1
ATOM 1289 N N . ASP A 1 168 ? 7.426 -11.931 -15.215 1.00 51.28 168 ASP A N 1
ATOM 1290 C CA . ASP A 1 168 ? 7.186 -13.323 -14.792 1.00 51.28 168 ASP A CA 1
ATOM 1291 C C . ASP A 1 168 ? 8.273 -14.283 -15.326 1.00 51.28 168 ASP A C 1
ATOM 1293 O O . ASP A 1 168 ? 8.554 -15.300 -14.697 1.00 51.28 168 ASP A O 1
ATOM 1297 N N . ASP A 1 169 ? 8.900 -13.965 -16.468 1.00 46.16 169 ASP A N 1
ATOM 1298 C CA . ASP A 1 169 ? 9.910 -14.822 -17.119 1.00 46.16 169 ASP A CA 1
ATOM 1299 C C . ASP A 1 169 ? 11.335 -14.612 -16.567 1.00 46.16 169 ASP A C 1
ATOM 1301 O O . ASP A 1 169 ? 12.209 -15.472 -16.716 1.00 46.16 169 ASP A O 1
ATOM 1305 N N . GLU A 1 170 ? 11.580 -13.485 -15.897 1.00 47.47 170 GLU A N 1
ATOM 1306 C CA . GLU A 1 170 ? 12.803 -13.239 -15.141 1.00 47.47 170 GLU A CA 1
ATOM 1307 C C . GLU A 1 170 ? 12.629 -13.770 -13.710 1.00 47.47 170 GLU A C 1
ATOM 1309 O O . GLU A 1 170 ? 12.521 -13.001 -12.755 1.00 47.47 170 GLU A O 1
ATOM 1314 N N . GLU A 1 171 ? 12.673 -15.099 -13.533 1.00 47.69 171 GLU A N 1
ATOM 1315 C CA . GLU A 1 171 ? 13.105 -15.695 -12.258 1.00 47.69 171 GLU A CA 1
ATOM 1316 C C . GLU A 1 171 ? 14.568 -15.281 -11.999 1.00 47.69 171 GLU A C 1
ATOM 1318 O O . GLU A 1 171 ? 15.520 -16.053 -12.128 1.00 47.69 171 GLU A O 1
ATOM 1323 N N . MET A 1 172 ? 14.776 -14.010 -11.669 1.00 46.88 172 MET A N 1
ATOM 1324 C CA . MET A 1 172 ? 16.036 -13.489 -11.175 1.00 46.88 172 MET A CA 1
ATOM 1325 C C . MET A 1 172 ? 16.166 -14.019 -9.760 1.00 46.88 172 MET A C 1
ATOM 1327 O O . MET A 1 172 ? 15.583 -13.463 -8.831 1.00 46.88 172 MET A O 1
ATOM 1331 N N . SER A 1 173 ? 16.872 -15.146 -9.629 1.00 37.97 173 SER A N 1
ATOM 1332 C CA . SER A 1 173 ? 17.040 -15.854 -8.365 1.00 37.97 173 SER A CA 1
ATOM 1333 C C . SER A 1 173 ? 17.339 -14.868 -7.240 1.00 37.97 173 SER A C 1
ATOM 1335 O O . SER A 1 173 ? 18.266 -14.060 -7.355 1.00 37.97 173 SER A O 1
ATOM 1337 N N . ASP A 1 174 ? 16.570 -14.960 -6.157 1.00 43.12 174 ASP A N 1
ATOM 1338 C CA . ASP A 1 174 ? 16.837 -14.324 -4.866 1.00 43.12 174 ASP A CA 1
ATOM 1339 C C . ASP A 1 174 ? 18.115 -14.938 -4.259 1.00 43.12 174 ASP A C 1
ATOM 1341 O O . ASP A 1 174 ? 18.110 -15.718 -3.309 1.00 43.12 174 ASP A O 1
ATOM 1345 N N . SER A 1 175 ? 19.248 -14.674 -4.896 1.00 41.62 175 SER A N 1
ATOM 1346 C CA . SER A 1 175 ? 20.579 -15.037 -4.441 1.00 41.62 175 SER A CA 1
ATOM 1347 C C . SER A 1 175 ? 21.434 -13.782 -4.560 1.00 41.62 175 SER A C 1
ATOM 1349 O O . SER A 1 175 ? 21.607 -13.245 -5.653 1.00 41.62 175 SER A O 1
ATOM 1351 N N . ASP A 1 176 ? 21.906 -13.337 -3.394 1.00 41.84 176 ASP A N 1
ATOM 1352 C CA . ASP A 1 176 ? 22.884 -12.271 -3.132 1.00 41.84 176 ASP A CA 1
ATOM 1353 C C . ASP A 1 176 ? 22.263 -10.848 -3.059 1.00 41.84 176 ASP A C 1
ATOM 1355 O O . ASP A 1 176 ? 21.665 -10.353 -4.015 1.00 41.84 176 ASP A O 1
ATOM 1359 N N . ASP A 1 177 ? 22.271 -10.116 -1.935 1.00 43.22 177 ASP A N 1
ATOM 1360 C CA . ASP A 1 177 ? 23.260 -10.009 -0.851 1.00 43.22 177 ASP A CA 1
ATOM 1361 C C . ASP A 1 177 ? 22.597 -9.818 0.536 1.00 43.22 177 ASP A C 1
ATOM 1363 O O . ASP A 1 177 ? 22.180 -8.713 0.882 1.00 43.22 177 ASP A O 1
ATOM 1367 N N . ASP A 1 178 ? 22.610 -10.860 1.369 1.00 44.72 178 ASP A N 1
ATOM 1368 C CA . ASP A 1 178 ? 22.802 -10.715 2.819 1.00 44.72 178 ASP A CA 1
ATOM 1369 C C . ASP A 1 178 ? 24.235 -11.189 3.118 1.00 44.72 178 ASP A C 1
ATOM 1371 O O . ASP A 1 178 ? 24.468 -12.293 3.617 1.00 44.72 178 ASP A O 1
ATOM 1375 N N . GLN A 1 179 ? 25.239 -10.378 2.755 1.00 42.19 179 GLN A N 1
ATOM 1376 C CA . GLN A 1 179 ? 26.570 -10.516 3.352 1.00 42.19 179 GLN A CA 1
ATOM 1377 C C . GLN A 1 179 ? 26.503 -9.951 4.767 1.00 42.19 179 GLN A C 1
ATOM 1379 O O . GLN A 1 179 ? 26.784 -8.784 5.039 1.00 42.19 179 GLN A O 1
ATOM 1384 N N . ASP A 1 180 ? 26.057 -10.832 5.651 1.00 42.12 180 ASP A N 1
ATOM 1385 C CA . ASP A 1 180 ? 26.033 -10.692 7.093 1.00 42.12 180 ASP A CA 1
ATOM 1386 C C . ASP A 1 180 ? 27.488 -10.669 7.599 1.00 42.12 180 ASP A C 1
ATOM 1388 O O . ASP A 1 180 ? 28.061 -11.683 8.006 1.00 42.12 180 ASP A O 1
ATOM 1392 N N . ASP A 1 181 ? 28.135 -9.504 7.519 1.00 41.28 181 ASP A N 1
ATOM 1393 C CA . ASP A 1 181 ? 29.470 -9.266 8.076 1.00 41.28 181 ASP A CA 1
ATOM 1394 C C . ASP A 1 181 ? 29.359 -9.122 9.608 1.00 41.28 181 ASP A C 1
ATOM 1396 O O . ASP A 1 181 ? 29.612 -8.081 10.220 1.00 41.28 181 ASP A O 1
ATOM 1400 N N . HIS A 1 182 ? 28.953 -10.209 10.268 1.00 44.50 182 HIS A N 1
ATOM 1401 C CA . HIS A 1 182 ? 29.110 -10.398 11.703 1.00 44.50 182 HIS A CA 1
ATOM 1402 C C . HIS A 1 182 ? 30.596 -10.641 12.019 1.00 44.50 182 HIS A C 1
ATOM 1404 O O . HIS A 1 182 ? 31.009 -11.734 12.419 1.00 44.50 182 HIS A O 1
ATOM 1410 N N . GLN A 1 183 ? 31.423 -9.596 11.899 1.00 44.50 183 GLN A N 1
ATOM 1411 C CA . GLN A 1 183 ? 32.703 -9.564 12.602 1.00 44.50 183 GLN A CA 1
ATOM 1412 C C . GLN A 1 183 ? 32.432 -9.444 14.102 1.00 44.50 183 GLN A C 1
ATOM 1414 O O . GLN A 1 183 ? 32.169 -8.392 14.679 1.00 44.50 183 GLN A O 1
ATOM 1419 N N . ASN A 1 184 ? 32.446 -10.621 14.710 1.00 47.94 184 ASN A N 1
ATOM 1420 C CA . ASN A 1 184 ? 32.462 -10.893 16.129 1.00 47.94 184 ASN A CA 1
ATOM 1421 C C . ASN A 1 184 ? 33.723 -10.287 16.771 1.00 47.94 184 ASN A C 1
ATOM 1423 O O . ASN A 1 184 ? 34.713 -10.992 16.976 1.00 47.94 184 ASN A O 1
ATOM 1427 N N . ASP A 1 185 ? 33.686 -9.005 17.128 1.00 47.78 185 ASP A N 1
ATOM 1428 C CA . ASP A 1 185 ? 34.700 -8.409 17.999 1.00 47.78 185 ASP A CA 1
ATOM 1429 C C . ASP A 1 185 ? 34.442 -8.819 19.454 1.00 47.78 185 ASP A C 1
ATOM 1431 O O . ASP A 1 185 ? 33.876 -8.099 20.277 1.00 47.78 185 ASP A O 1
ATOM 1435 N N . ARG A 1 186 ? 34.891 -10.036 19.779 1.00 46.88 186 ARG A N 1
ATOM 1436 C CA . ARG A 1 186 ? 35.314 -10.380 21.136 1.00 46.88 186 ARG A CA 1
ATOM 1437 C C . ARG A 1 186 ? 36.746 -9.892 21.337 1.00 46.88 186 ARG A C 1
ATOM 1439 O O . ARG A 1 186 ? 37.676 -10.537 20.846 1.00 46.88 186 ARG A O 1
ATOM 1446 N N . LYS A 1 187 ? 36.930 -8.868 22.169 1.00 44.38 187 LYS A N 1
ATOM 1447 C CA . LYS A 1 187 ? 38.055 -8.834 23.110 1.00 44.38 187 LYS A CA 1
ATOM 1448 C C . LYS A 1 187 ? 37.766 -7.982 24.334 1.00 44.38 187 LYS A C 1
ATOM 1450 O O . LYS A 1 187 ? 37.269 -6.853 24.157 1.00 44.38 187 LYS A O 1
#

pLDDT: mean 77.06, std 16.9, range [36.91, 92.62]

Solvent-accessible surface area (backbone atoms only — not comparable to full-atom values): 11208 Å² total; per-residue (Å²): 112,78,63,45,68,74,64,66,45,58,74,59,66,76,45,47,86,75,67,76,90,76,72,62,97,52,95,52,80,72,28,53,57,58,34,56,65,35,67,80,47,30,66,79,40,54,91,36,72,67,46,54,50,47,51,53,52,48,53,40,52,53,30,45,73,76,41,49,51,27,35,40,55,34,69,70,55,42,49,55,36,53,76,69,68,32,51,37,36,38,40,36,28,48,58,60,70,66,50,89,55,66,65,62,30,50,54,56,49,53,51,54,49,50,46,45,48,63,33,60,67,82,73,77,87,78,98,72,90,78,81,89,76,51,31,43,79,46,75,32,50,57,90,39,76,60,14,46,55,40,44,75,46,74,23,30,36,30,32,38,75,55,70,48,72,79,61,74,78,57,77,70,67,99,67,87,82,84,82,78,80,76,77,78,84,81,129

Foldseek 3Di:
DVVCVVVVVVVCVVCVVVDDDFDFPDDDQLRVLVRCPPPSNCVVCVPPLLSVLSVVLVVLVVCCVPPVLFKDFDLVVLVVCLVVVFFLEKFAEVVQCVDPDPVSNVSVVVSLVSLQCLQPVPDDDDDDDDDSRRRHYRYDYCVHPSQVVCVVRVRIMTGGPDGDPVVVPPPVDPDDDPPVPPPPPDD